Protein AF-A0A1Y4GZ23-F1 (afdb_monomer_lite)

Structure (mmCIF, N/CA/C/O backbone):
data_AF-A0A1Y4GZ23-F1
#
_entry.id   AF-A0A1Y4GZ23-F1
#
loop_
_atom_site.group_PDB
_atom_site.id
_atom_site.type_symbol
_atom_site.label_atom_id
_atom_site.label_alt_id
_atom_site.label_comp_id
_atom_site.label_asym_id
_atom_site.label_entity_id
_atom_site.label_seq_id
_atom_site.pdbx_PDB_ins_code
_atom_site.Cartn_x
_atom_site.Cartn_y
_atom_site.Cartn_z
_atom_site.occupancy
_atom_site.B_iso_or_equiv
_atom_site.auth_seq_id
_atom_site.auth_comp_id
_atom_site.auth_asym_id
_atom_site.auth_atom_id
_atom_site.pdbx_PDB_model_num
ATOM 1 N N . MET A 1 1 ? 12.398 -23.549 61.724 1.00 36.50 1 MET A N 1
ATOM 2 C CA . MET A 1 1 ? 10.974 -23.487 61.335 1.00 36.50 1 MET A CA 1
ATOM 3 C C . MET A 1 1 ? 10.860 -22.329 60.353 1.00 36.50 1 MET A C 1
ATOM 5 O O . MET A 1 1 ? 10.601 -21.214 60.767 1.00 36.50 1 MET A O 1
ATOM 9 N N . ASP A 1 2 ? 11.458 -22.421 59.169 1.00 25.92 2 ASP A N 1
ATOM 10 C CA . ASP A 1 2 ? 11.072 -23.221 57.991 1.00 25.92 2 ASP A CA 1
ATOM 11 C C . ASP A 1 2 ? 9.694 -22.908 57.395 1.00 25.92 2 ASP A C 1
ATOM 13 O O . ASP A 1 2 ? 8.694 -22.854 58.106 1.00 25.92 2 ASP A O 1
ATOM 17 N N . SER A 1 3 ? 9.723 -22.830 56.057 1.00 27.98 3 SER A N 1
ATOM 18 C CA . SER A 1 3 ? 8.687 -22.669 55.017 1.00 27.98 3 SER A CA 1
ATOM 19 C C . SER A 1 3 ? 8.419 -21.217 54.553 1.00 27.98 3 SER A C 1
ATOM 21 O O . SER A 1 3 ? 7.866 -20.425 55.300 1.00 27.98 3 SER A O 1
ATOM 23 N N . SER A 1 4 ? 8.929 -20.676 53.428 1.00 27.48 4 SER A N 1
ATOM 24 C CA . SER A 1 4 ? 9.082 -21.063 51.998 1.00 27.48 4 SER A CA 1
ATOM 25 C C . SER A 1 4 ? 7.870 -20.738 51.104 1.00 27.48 4 SER A C 1
ATOM 27 O O . SER A 1 4 ? 6.870 -21.431 51.230 1.00 27.48 4 SER A O 1
ATOM 29 N N . PHE A 1 5 ? 8.004 -19.762 50.180 1.00 24.23 5 PHE A N 1
ATOM 30 C CA . PHE A 1 5 ? 7.607 -19.744 48.738 1.00 24.23 5 PHE A CA 1
ATOM 31 C C . PHE A 1 5 ? 7.555 -18.278 48.226 1.00 24.23 5 PHE A C 1
ATOM 33 O O . PHE A 1 5 ? 7.049 -17.436 48.951 1.00 24.23 5 PHE A O 1
ATOM 40 N N . VAL A 1 6 ? 7.949 -17.819 47.029 1.00 25.95 6 VAL A N 1
ATOM 41 C CA . VAL A 1 6 ? 8.748 -18.258 45.864 1.00 25.95 6 VAL A CA 1
ATOM 42 C C . VAL A 1 6 ? 9.064 -16.967 45.071 1.00 25.95 6 VAL A C 1
ATOM 44 O O . VAL A 1 6 ? 8.246 -16.048 45.026 1.00 25.95 6 VAL A O 1
ATOM 47 N N . MET A 1 7 ? 10.242 -16.888 44.441 1.00 31.56 7 MET A N 1
ATOM 48 C CA . MET A 1 7 ? 10.609 -15.833 43.484 1.00 31.56 7 MET A CA 1
ATOM 49 C C . MET A 1 7 ? 9.842 -15.971 42.162 1.00 31.56 7 MET A C 1
ATOM 51 O O . MET A 1 7 ? 9.803 -17.053 41.584 1.00 31.56 7 MET A O 1
ATOM 55 N N . GLY A 1 8 ? 9.389 -14.846 41.606 1.00 24.88 8 GLY A N 1
ATOM 56 C CA . GLY A 1 8 ? 9.019 -14.723 40.196 1.00 24.88 8 GLY A CA 1
ATOM 57 C C . GLY A 1 8 ? 9.656 -13.475 39.592 1.00 24.88 8 GLY A C 1
ATOM 58 O O . GLY A 1 8 ? 9.213 -12.363 39.860 1.00 24.88 8 GLY A O 1
ATOM 59 N N . ARG A 1 9 ? 10.720 -13.660 38.802 1.00 36.53 9 ARG A N 1
ATOM 60 C CA . ARG A 1 9 ? 11.332 -12.612 37.970 1.00 36.53 9 ARG A CA 1
ATOM 61 C C . ARG A 1 9 ? 10.342 -12.204 36.875 1.00 36.53 9 ARG A C 1
ATOM 63 O O . ARG A 1 9 ? 9.826 -13.073 36.181 1.00 36.53 9 ARG A O 1
ATOM 70 N N . GLY A 1 10 ? 10.151 -10.903 36.674 1.00 24.09 10 GLY A N 1
ATOM 71 C CA . GLY A 1 10 ? 9.451 -10.345 35.517 1.00 24.09 10 GLY A CA 1
ATOM 72 C C . GLY A 1 10 ? 10.272 -9.208 34.920 1.00 24.09 10 GLY A C 1
ATOM 73 O O . GLY A 1 10 ? 10.359 -8.136 35.508 1.00 24.09 10 GLY A O 1
ATOM 74 N N . ILE A 1 11 ? 10.917 -9.483 33.789 1.00 28.98 11 ILE A N 1
ATOM 75 C CA . ILE A 1 11 ? 11.646 -8.524 32.949 1.00 28.98 11 ILE A CA 1
ATOM 76 C C . ILE A 1 11 ? 10.618 -7.692 32.149 1.00 28.98 11 ILE A C 1
ATOM 78 O O . ILE A 1 11 ? 9.586 -8.222 31.745 1.00 28.98 11 ILE A O 1
ATOM 82 N N . GLU A 1 12 ? 10.903 -6.395 31.975 1.00 40.72 12 GLU A N 1
ATOM 83 C CA . GLU A 1 12 ? 10.102 -5.333 31.319 1.00 40.72 12 GLU A CA 1
ATOM 84 C C . GLU A 1 12 ? 9.558 -5.663 29.905 1.00 40.72 12 GLU A C 1
ATOM 86 O O . GLU A 1 12 ? 10.057 -6.566 29.232 1.00 40.72 12 GLU A O 1
ATOM 91 N N . PRO A 1 13 ? 8.694 -4.787 29.344 1.00 32.53 13 PRO A N 1
ATOM 92 C CA . PRO A 1 13 ? 9.138 -4.140 28.108 1.00 32.53 13 PRO A CA 1
ATOM 93 C C . PRO A 1 13 ? 9.047 -2.606 28.131 1.00 32.53 13 PRO A C 1
ATOM 95 O O . PRO A 1 13 ? 8.112 -1.992 28.648 1.00 32.53 13 PRO A O 1
ATOM 98 N N . ARG A 1 14 ? 10.088 -2.008 27.544 1.00 38.69 14 ARG A N 1
ATOM 99 C CA . ARG A 1 14 ? 10.381 -0.575 27.435 1.00 38.69 14 ARG A CA 1
ATOM 100 C C . ARG A 1 14 ? 9.293 0.201 26.684 1.00 38.69 14 ARG A C 1
ATOM 102 O O . ARG A 1 14 ? 8.776 -0.259 25.672 1.00 38.69 14 ARG A O 1
ATOM 109 N N . ARG A 1 15 ? 9.000 1.398 27.201 1.00 34.16 15 ARG A N 1
ATOM 110 C CA . ARG A 1 15 ? 7.956 2.341 26.772 1.00 34.16 15 ARG A CA 1
ATOM 111 C C . ARG A 1 15 ? 8.502 3.313 25.719 1.00 34.16 15 ARG A C 1
ATOM 113 O O . ARG A 1 15 ? 9.567 3.884 25.935 1.00 34.16 15 ARG A O 1
ATOM 120 N N . SER A 1 16 ? 7.762 3.548 24.640 1.00 31.06 16 SER A N 1
ATOM 121 C CA . SER A 1 16 ? 8.034 4.637 23.691 1.00 31.06 16 SER A CA 1
ATOM 122 C C . SER A 1 16 ? 7.606 5.978 24.305 1.00 31.06 16 SER A C 1
ATOM 124 O O . SER A 1 16 ? 6.502 6.089 24.841 1.00 31.06 16 SER A O 1
ATOM 126 N N . ILE A 1 17 ? 8.489 6.979 24.277 1.00 27.16 17 ILE A N 1
ATOM 127 C CA . ILE A 1 17 ? 8.269 8.326 24.827 1.00 27.16 17 ILE A CA 1
ATOM 128 C C . ILE A 1 17 ? 7.946 9.264 23.660 1.00 27.16 17 ILE A C 1
ATOM 130 O O . ILE A 1 17 ? 8.753 9.381 22.745 1.00 27.16 17 ILE A O 1
ATOM 134 N N . VAL A 1 18 ? 6.805 9.956 23.706 1.00 33.66 18 VAL A N 1
ATOM 135 C CA . VAL A 1 18 ? 6.511 11.093 22.817 1.00 33.66 18 VAL A CA 1
ATOM 136 C C . VAL A 1 18 ? 6.768 12.376 23.604 1.00 33.66 18 VAL A C 1
ATOM 138 O O . VAL A 1 18 ? 6.209 12.568 24.685 1.00 33.66 18 VAL A O 1
ATOM 141 N N . MET A 1 19 ? 7.653 13.230 23.091 1.00 27.08 19 MET A N 1
ATOM 142 C CA . MET A 1 19 ? 8.054 14.488 23.721 1.00 27.08 19 MET A CA 1
ATOM 143 C C . MET A 1 19 ? 7.182 15.623 23.170 1.00 27.08 19 MET A C 1
ATOM 145 O O . MET A 1 19 ? 7.241 15.922 21.984 1.00 27.08 19 MET A O 1
ATOM 149 N N . ILE A 1 20 ? 6.359 16.249 24.016 1.00 35.97 20 ILE A N 1
ATOM 150 C CA . ILE A 1 20 ? 5.562 17.424 23.632 1.00 35.97 20 ILE A CA 1
ATOM 151 C C . ILE A 1 20 ? 6.351 18.676 24.026 1.00 35.97 20 ILE A C 1
ATOM 153 O O . ILE A 1 20 ? 6.568 18.923 25.213 1.00 35.97 20 ILE A O 1
ATOM 157 N N . ILE A 1 21 ? 6.786 19.464 23.040 1.00 27.39 21 ILE A N 1
ATOM 158 C CA . ILE A 1 21 ? 7.408 20.777 23.261 1.00 27.39 21 ILE A CA 1
ATOM 159 C C . ILE A 1 21 ? 6.292 21.826 23.253 1.00 27.39 21 ILE A C 1
ATOM 161 O O . ILE A 1 21 ? 5.653 22.042 22.230 1.00 27.39 21 ILE A O 1
ATOM 165 N N . ALA A 1 22 ? 6.054 22.485 24.387 1.00 35.00 22 ALA A N 1
ATOM 166 C CA . ALA A 1 22 ? 5.160 23.638 24.463 1.00 35.00 22 ALA A CA 1
ATOM 167 C C . ALA A 1 22 ? 5.987 24.932 24.429 1.00 35.00 22 ALA A C 1
ATOM 169 O O . ALA A 1 22 ? 6.834 25.144 25.299 1.00 35.00 22 ALA A O 1
ATOM 170 N N . GLN A 1 23 ? 5.741 25.808 23.451 1.00 28.59 23 GLN A N 1
ATOM 171 C CA . GLN A 1 23 ? 6.256 27.181 23.459 1.00 28.59 23 GLN A CA 1
ATOM 172 C C . GLN A 1 23 ? 5.220 28.120 24.085 1.00 28.59 23 GLN A C 1
ATOM 174 O O . GLN A 1 23 ? 4.043 28.100 23.729 1.00 28.59 23 GLN A O 1
ATOM 179 N N . ALA A 1 24 ? 5.659 28.943 25.037 1.00 33.19 24 ALA A N 1
ATOM 180 C CA . ALA A 1 24 ? 4.819 29.956 25.664 1.00 33.19 24 ALA A CA 1
ATOM 181 C C . ALA A 1 24 ? 4.595 31.134 24.701 1.00 33.19 24 ALA A C 1
ATOM 183 O O . ALA A 1 24 ? 5.556 31.672 24.151 1.00 33.19 24 ALA A O 1
ATOM 184 N N . SER A 1 25 ? 3.341 31.565 24.529 1.00 36.50 25 SER A N 1
ATOM 185 C CA . SER A 1 25 ? 3.025 32.842 23.883 1.00 36.50 25 SER A CA 1
ATOM 186 C C . SER A 1 25 ? 2.940 33.961 24.931 1.00 36.50 25 SER A C 1
ATOM 188 O O . SER A 1 25 ? 2.546 33.740 26.079 1.00 36.50 25 SER A O 1
ATOM 190 N N . VAL A 1 26 ? 3.320 35.179 24.536 1.00 38.16 26 VAL A N 1
ATOM 191 C CA . VAL A 1 26 ? 3.442 36.364 25.412 1.00 38.16 26 VAL A CA 1
ATOM 192 C C . VAL A 1 26 ? 2.088 36.826 25.992 1.00 38.16 26 VAL A C 1
ATOM 194 O O . VAL A 1 26 ? 2.059 37.626 26.921 1.00 38.16 26 VAL A O 1
ATOM 197 N N . SER A 1 27 ? 0.958 36.294 25.512 1.00 38.47 27 SER A N 1
ATOM 198 C CA . SER A 1 27 ? -0.391 36.630 25.992 1.00 38.47 27 SER A CA 1
ATOM 199 C C . SER A 1 27 ? -0.937 35.703 27.087 1.00 38.47 27 SER A C 1
ATOM 201 O O . SER A 1 27 ? -2.068 35.890 27.526 1.00 38.47 27 SER A O 1
ATOM 203 N N . GLY A 1 28 ? -0.174 34.704 27.548 1.00 37.00 28 GLY A N 1
ATOM 204 C CA . GLY A 1 28 ? -0.647 33.756 28.568 1.00 37.00 28 GLY A CA 1
ATOM 205 C C . GLY A 1 28 ? -1.670 32.730 28.058 1.00 37.00 28 GLY A C 1
ATOM 206 O O . GLY A 1 28 ? -2.173 31.928 28.845 1.00 37.00 28 GLY A O 1
ATOM 207 N N . GLU A 1 29 ? -1.946 32.706 26.751 1.00 31.47 29 GLU A N 1
ATOM 208 C CA . GLU A 1 29 ? -2.713 31.647 26.097 1.00 31.47 29 GLU A CA 1
ATOM 209 C C . GLU A 1 29 ? -1.775 30.593 25.499 1.00 31.47 29 GLU A C 1
ATOM 211 O O . GLU A 1 29 ? -0.860 30.892 24.725 1.00 31.47 29 GLU A O 1
ATOM 216 N N . TRP A 1 30 ? -2.022 29.335 25.855 1.00 37.84 30 TRP A N 1
ATOM 217 C CA . TRP A 1 30 ? -1.334 28.180 25.291 1.00 37.84 30 TRP A CA 1
ATOM 218 C C . TRP A 1 30 ? -2.129 27.658 24.093 1.00 37.84 30 TRP A C 1
ATOM 220 O O . TRP A 1 30 ? -3.285 27.260 24.252 1.00 37.84 30 TRP A O 1
ATOM 230 N N . LYS A 1 31 ? -1.517 27.632 22.906 1.00 31.23 31 LYS A N 1
ATOM 231 C CA . LYS A 1 31 ? -2.037 26.887 21.753 1.00 31.23 31 LYS A CA 1
ATOM 232 C C . LYS A 1 31 ? -1.365 25.518 21.714 1.00 31.23 31 LYS A C 1
ATOM 234 O O . LYS A 1 31 ? -0.144 25.433 21.777 1.00 31.23 31 LYS A O 1
ATOM 239 N N . PHE A 1 32 ? -2.172 24.468 21.631 1.00 39.44 32 PHE A N 1
ATOM 240 C CA . PHE A 1 32 ? -1.722 23.091 21.458 1.00 39.44 32 PHE A CA 1
ATOM 241 C C . PHE A 1 32 ? -2.417 22.527 20.218 1.00 39.44 32 PHE A C 1
ATOM 243 O O . PHE A 1 32 ? -3.647 22.472 20.199 1.00 39.44 32 PHE A O 1
ATOM 250 N N . ASP A 1 33 ? -1.646 22.101 19.219 1.00 30.73 33 ASP A N 1
ATOM 251 C CA . ASP A 1 33 ? -2.158 21.377 18.055 1.00 30.73 33 ASP A CA 1
ATOM 252 C C . ASP A 1 33 ? -2.094 19.869 18.352 1.00 30.73 33 ASP A C 1
ATOM 254 O O . ASP A 1 33 ? -1.014 19.289 18.461 1.00 30.73 33 ASP A O 1
ATOM 258 N N . GLY A 1 34 ? -3.250 19.233 18.576 1.00 36.34 34 GLY A N 1
ATOM 259 C CA . GLY A 1 34 ? -3.342 17.793 18.847 1.00 36.34 34 GLY A CA 1
ATOM 260 C C . GLY A 1 34 ? -4.723 17.323 19.322 1.00 36.34 34 GLY A C 1
ATOM 261 O O . GLY A 1 34 ? -5.490 18.077 19.919 1.00 36.34 34 GLY A O 1
ATOM 262 N N . ILE A 1 35 ? -5.049 16.055 19.048 1.00 32.44 35 ILE A N 1
ATOM 263 C CA . ILE A 1 35 ? -6.313 15.400 19.426 1.00 32.44 35 ILE A CA 1
ATOM 264 C C . ILE A 1 35 ? -6.363 15.224 20.952 1.00 32.44 35 ILE A C 1
ATOM 266 O O . ILE A 1 35 ? -5.568 14.482 21.529 1.00 32.44 35 ILE A O 1
ATOM 270 N N . PHE A 1 36 ? -7.316 15.881 21.617 1.00 33.59 36 PHE A N 1
ATOM 271 C CA . PHE A 1 36 ? -7.487 15.789 23.069 1.00 33.59 36 PHE A CA 1
ATOM 272 C C . PHE A 1 36 ? -8.461 14.670 23.471 1.00 33.59 36 PHE A C 1
ATOM 274 O O . PHE A 1 36 ? -9.603 14.616 23.024 1.00 33.59 36 PHE A O 1
ATOM 281 N N . CYS A 1 37 ? -8.015 13.802 24.382 1.00 34.22 37 CYS A N 1
ATOM 282 C CA . CYS A 1 37 ? -8.857 12.868 25.1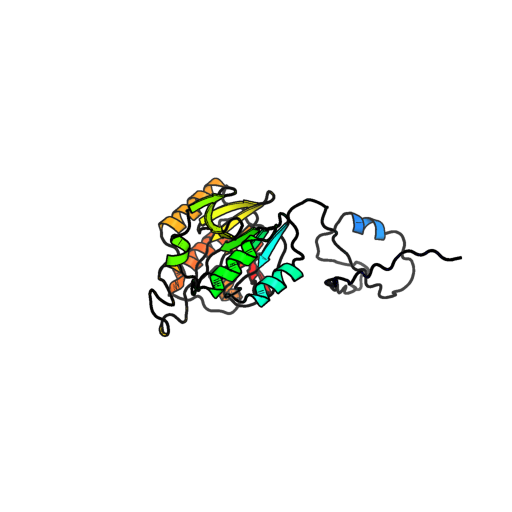33 1.00 34.22 37 CYS A CA 1
ATOM 283 C C . CYS A 1 37 ? -9.515 13.596 26.327 1.00 34.22 37 CYS A C 1
ATOM 285 O O . CYS A 1 37 ? -8.861 14.420 26.969 1.00 34.22 37 CYS A O 1
ATOM 287 N N . GLU A 1 38 ? -10.772 13.265 26.670 1.00 33.88 38 GLU A N 1
ATOM 288 C CA . GLU A 1 38 ? -11.561 13.873 27.771 1.00 33.88 38 GLU A CA 1
ATOM 289 C C . GLU A 1 38 ? -10.821 13.944 29.123 1.00 33.88 38 GLU A C 1
ATOM 291 O O . GLU A 1 38 ? -11.074 14.837 29.932 1.00 33.88 38 GLU A O 1
ATOM 296 N N . THR A 1 39 ? -9.836 13.073 29.353 1.00 35.38 39 THR A N 1
ATOM 297 C CA . THR A 1 39 ? -9.000 13.065 30.564 1.00 35.38 39 THR A CA 1
ATOM 298 C C . THR A 1 39 ? -8.161 14.344 30.739 1.00 35.38 39 THR A C 1
ATOM 300 O O . THR A 1 39 ? -7.865 14.736 31.868 1.00 35.38 39 THR A O 1
ATOM 303 N N . CYS A 1 40 ? -7.813 15.050 29.655 1.00 36.81 40 CYS A N 1
ATOM 304 C CA . CYS A 1 40 ? -7.034 16.294 29.721 1.00 36.81 40 CYS A CA 1
ATOM 305 C C . CYS A 1 40 ? -7.824 17.482 30.297 1.00 36.81 40 CYS A C 1
ATOM 307 O O . CYS A 1 40 ? -7.219 18.433 30.794 1.00 36.81 40 CYS A O 1
ATOM 309 N N . PHE A 1 41 ? -9.162 17.437 30.295 1.00 32.53 41 PHE A N 1
ATOM 310 C CA . PHE A 1 41 ? -9.987 18.546 30.791 1.00 32.53 41 PHE A CA 1
ATOM 311 C C . PHE A 1 41 ? -9.883 18.727 32.319 1.00 32.53 41 PHE A C 1
ATOM 313 O O . PHE A 1 41 ? -10.055 19.833 32.835 1.00 32.53 41 PHE A O 1
ATOM 320 N N . LEU A 1 42 ? -9.534 17.664 33.054 1.00 31.56 42 LEU A N 1
ATOM 321 C CA . LEU A 1 42 ? -9.477 17.663 34.521 1.00 31.56 42 LEU A CA 1
ATOM 322 C C . LEU A 1 42 ? -8.217 18.326 35.107 1.00 31.56 42 LEU A C 1
ATOM 324 O O . LEU A 1 42 ? -8.228 18.715 36.274 1.00 31.56 42 LEU A O 1
ATOM 328 N N . LEU A 1 43 ? -7.165 18.548 34.312 1.00 34.69 43 LEU A N 1
ATOM 329 C CA . LEU A 1 43 ? -5.934 19.218 34.765 1.00 34.69 43 LEU A CA 1
ATOM 330 C C . LEU A 1 43 ? -6.019 20.756 34.755 1.00 34.69 43 LEU A C 1
ATOM 332 O O . LEU A 1 43 ? -5.087 21.424 35.199 1.00 34.69 43 LEU A O 1
ATOM 336 N N . ARG A 1 44 ? -7.145 21.346 34.322 1.00 33.69 44 ARG A N 1
ATOM 337 C CA . ARG A 1 44 ? -7.343 22.811 34.305 1.00 33.69 44 ARG A CA 1
ATOM 338 C C . ARG A 1 44 ? -7.425 23.466 35.690 1.00 33.69 44 ARG A C 1
ATOM 340 O O . ARG A 1 44 ? -7.333 24.686 35.765 1.00 33.69 44 ARG A O 1
ATOM 347 N N . LYS A 1 45 ? -7.648 22.716 36.777 1.00 34.41 45 LYS A N 1
ATOM 348 C CA . LYS A 1 45 ? -8.131 23.307 38.042 1.00 34.41 45 LYS A CA 1
ATOM 349 C C . LYS A 1 45 ? -7.140 23.449 39.206 1.00 34.41 45 LYS A C 1
ATOM 351 O O . LYS A 1 45 ? -7.579 23.959 40.231 1.00 34.41 45 LYS A O 1
ATOM 356 N N . SER A 1 46 ? -5.856 23.070 39.122 1.00 38.81 46 SER A N 1
ATOM 357 C CA . SER A 1 46 ? -5.035 23.060 40.359 1.00 38.81 46 SER A CA 1
ATOM 358 C C . SER A 1 46 ? -3.567 23.502 40.309 1.00 38.81 46 SER A C 1
ATOM 360 O O . SER A 1 46 ? -2.808 23.102 41.192 1.00 38.81 46 SER A O 1
ATOM 362 N N . LEU A 1 47 ? -3.119 24.338 39.369 1.00 40.56 47 LEU A N 1
ATOM 363 C CA . LEU A 1 47 ? -1.721 24.800 39.383 1.00 40.56 47 LEU A CA 1
ATOM 364 C C . LEU A 1 47 ? -1.625 26.322 39.529 1.00 40.56 47 LEU A C 1
ATOM 366 O O . LEU A 1 47 ? -1.823 27.073 38.584 1.00 40.56 47 LEU A O 1
ATOM 370 N N . GLN A 1 48 ? -1.316 26.756 40.755 1.00 39.84 48 GLN A N 1
ATOM 371 C CA . GLN A 1 48 ? -1.102 28.152 41.161 1.00 39.84 48 GLN A CA 1
ATOM 372 C C . GLN A 1 48 ? 0.359 28.415 41.596 1.00 39.84 48 GLN A C 1
ATOM 374 O O . GLN A 1 48 ? 0.600 29.230 42.485 1.00 39.84 48 GLN A O 1
ATOM 379 N N . LYS A 1 49 ? 1.355 27.709 41.031 1.00 35.66 49 LYS A N 1
ATOM 380 C CA . LYS A 1 49 ? 2.790 27.880 41.366 1.00 35.66 49 LYS A CA 1
ATOM 381 C C . LYS A 1 49 ? 3.718 27.685 40.138 1.00 35.66 49 LYS A C 1
ATOM 383 O O . LYS A 1 49 ? 3.323 26.960 39.227 1.00 35.66 49 LYS A O 1
ATOM 388 N N . PRO A 1 50 ? 4.897 28.355 40.097 1.00 33.44 50 PRO A N 1
ATOM 389 C CA . PRO A 1 50 ? 5.738 28.565 38.899 1.00 33.44 50 PRO A CA 1
ATOM 390 C C . PRO A 1 50 ? 6.480 27.289 38.436 1.00 33.44 50 PRO A C 1
ATOM 392 O O . PRO A 1 50 ? 6.428 26.277 39.139 1.00 33.44 50 PRO A O 1
ATOM 395 N N . PRO A 1 51 ? 7.114 27.279 37.241 1.00 41.62 51 PRO A N 1
ATOM 396 C CA . PRO A 1 51 ? 7.187 26.085 36.415 1.00 41.62 51 PRO A CA 1
ATOM 397 C C . PRO A 1 51 ? 8.296 25.149 36.888 1.00 41.62 51 PRO A C 1
ATOM 399 O O . PRO A 1 51 ? 9.481 25.386 36.676 1.00 41.62 51 PRO A O 1
ATOM 402 N N . VAL A 1 52 ? 7.895 24.029 37.476 1.00 33.81 52 VAL A N 1
ATOM 403 C CA . VAL A 1 52 ? 8.672 22.798 37.360 1.00 33.81 52 VAL A CA 1
ATOM 404 C C . VAL A 1 52 ? 8.278 22.201 36.015 1.00 33.81 52 VAL A C 1
ATOM 406 O O . VAL A 1 52 ? 7.088 22.028 35.747 1.00 33.81 52 VAL A O 1
ATOM 409 N N . LEU A 1 53 ? 9.262 21.930 35.158 1.00 32.25 53 LEU A N 1
ATOM 410 C CA . LEU A 1 53 ? 9.078 21.221 33.895 1.00 32.25 53 LEU A CA 1
ATOM 411 C C . LEU A 1 53 ? 8.601 19.790 34.210 1.00 32.25 53 LEU A C 1
ATOM 413 O O . LEU A 1 53 ? 9.399 18.860 34.292 1.00 32.25 53 LEU A O 1
ATOM 417 N N . LEU A 1 54 ? 7.306 19.610 34.479 1.00 33.66 54 LEU A N 1
ATOM 418 C CA . LEU A 1 54 ? 6.722 18.282 34.598 1.00 33.66 54 LEU A CA 1
ATOM 419 C C . LEU A 1 54 ? 6.543 17.728 33.186 1.00 33.66 54 LEU A C 1
ATOM 421 O O . LEU A 1 54 ? 5.647 18.130 32.446 1.00 33.66 54 LEU A O 1
ATOM 425 N N . LEU A 1 55 ? 7.410 16.782 32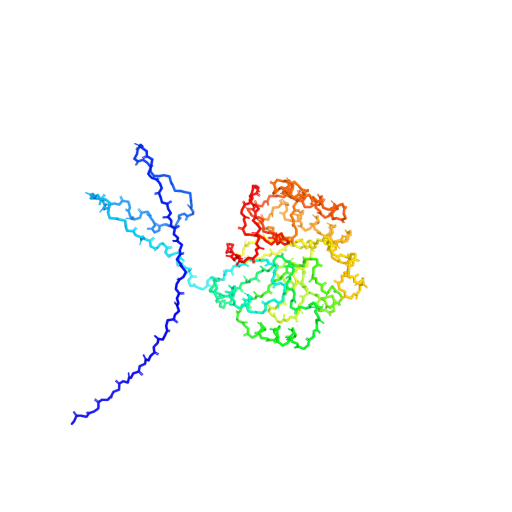.833 1.00 29.23 55 LEU A N 1
ATOM 426 C CA . LEU A 1 55 ? 7.193 15.857 31.729 1.00 29.23 55 LEU A CA 1
ATOM 427 C C . LEU A 1 55 ? 5.972 14.996 32.067 1.00 29.23 55 LEU A C 1
ATOM 429 O O . LEU A 1 55 ? 6.077 13.968 32.735 1.00 29.23 55 LEU A O 1
ATOM 433 N N . TYR A 1 56 ? 4.793 15.429 31.633 1.00 34.88 56 TYR A N 1
ATOM 434 C CA . TYR A 1 56 ? 3.607 14.588 31.665 1.00 34.88 56 TYR A CA 1
ATOM 435 C C . TYR A 1 56 ? 3.642 13.666 30.449 1.00 34.88 56 TYR A C 1
ATOM 437 O O . TYR A 1 56 ? 3.443 14.101 29.317 1.00 34.88 56 TYR A O 1
ATOM 445 N N . SER A 1 57 ? 3.882 12.374 30.675 1.00 31.09 57 SER A N 1
ATOM 446 C CA . SER A 1 57 ? 3.619 11.359 29.660 1.00 31.09 57 SER A CA 1
ATOM 447 C C . SER A 1 57 ? 2.104 11.226 29.499 1.00 31.09 57 SER A C 1
ATOM 449 O O . SER A 1 57 ? 1.446 10.606 30.339 1.00 31.09 57 SER A O 1
ATOM 451 N N . VAL A 1 58 ? 1.531 11.802 28.444 1.00 37.53 58 VAL A N 1
ATOM 452 C CA . VAL A 1 58 ? 0.147 11.495 28.071 1.00 37.53 58 VAL A CA 1
ATOM 453 C C . VAL A 1 58 ? 0.158 10.123 27.406 1.00 37.53 58 VAL A C 1
ATOM 455 O O . VAL A 1 58 ? 0.416 9.978 26.217 1.00 37.53 58 VAL A O 1
ATOM 458 N N . GLN A 1 59 ? -0.067 9.085 28.208 1.00 38.12 59 GLN A N 1
ATOM 459 C CA . GLN A 1 59 ? -0.338 7.749 27.698 1.00 38.12 59 GLN A CA 1
ATOM 460 C C . GLN A 1 59 ? -1.774 7.742 27.173 1.00 38.12 59 GLN A C 1
ATOM 462 O O . GLN A 1 59 ? -2.722 7.715 27.958 1.00 38.12 59 GLN A O 1
ATOM 467 N N . CYS A 1 60 ? -1.954 7.776 25.852 1.00 40.56 60 CYS A N 1
ATOM 468 C CA . CYS A 1 60 ? -3.245 7.438 25.265 1.00 40.56 60 CYS A CA 1
ATOM 469 C C . CYS A 1 60 ? -3.449 5.929 25.464 1.00 40.56 60 CYS A C 1
ATOM 471 O O . CYS A 1 60 ? -2.888 5.108 24.738 1.00 40.56 60 CYS A O 1
ATOM 473 N N . SER A 1 61 ? -4.149 5.541 26.530 1.00 50.00 61 SER A N 1
ATOM 474 C CA . SER A 1 61 ? -4.403 4.133 26.812 1.00 50.00 61 SER A CA 1
ATOM 475 C C . SER A 1 61 ? -5.453 3.607 25.833 1.00 50.00 61 SER A C 1
ATOM 477 O O . SER A 1 61 ? -6.606 4.040 25.807 1.00 50.00 61 SER A O 1
ATOM 479 N N . ARG A 1 62 ? -5.039 2.663 24.986 1.00 60.72 62 ARG A N 1
ATOM 480 C CA . ARG A 1 62 ? -5.934 1.921 24.095 1.00 60.72 62 ARG A CA 1
ATOM 481 C C . ARG A 1 62 ? -7.074 1.305 24.913 1.00 60.72 62 ARG A C 1
ATOM 483 O O . ARG A 1 62 ? -6.824 0.615 25.904 1.00 60.72 62 ARG A O 1
ATOM 490 N N . LYS A 1 63 ? -8.331 1.519 24.500 1.00 58.19 63 LYS A N 1
ATOM 491 C CA . LYS A 1 63 ? -9.475 0.810 25.098 1.00 58.19 63 LYS A CA 1
ATOM 492 C C . LYS A 1 63 ? -9.271 -0.694 24.890 1.00 58.19 63 LYS A C 1
ATOM 494 O O . LYS A 1 63 ? -9.130 -1.146 23.754 1.00 58.19 63 LYS A O 1
ATOM 499 N N . LYS A 1 64 ? -9.244 -1.459 25.987 1.00 59.03 64 LYS A N 1
ATOM 500 C CA . LYS A 1 64 ? -9.121 -2.926 25.965 1.00 59.03 64 LYS A CA 1
ATOM 501 C C . LYS A 1 64 ? -10.143 -3.522 24.987 1.00 59.03 64 LYS A C 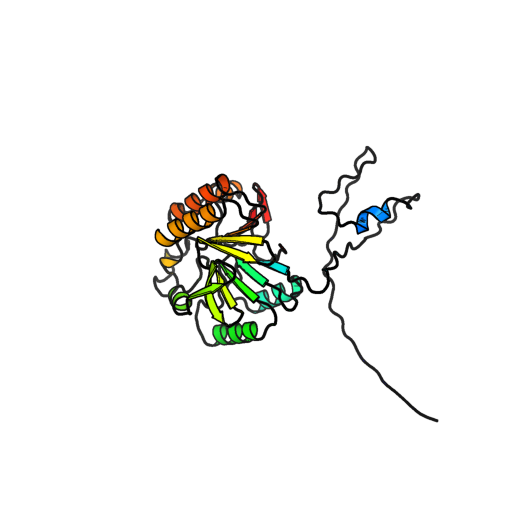1
ATOM 503 O O . LYS A 1 64 ? -11.333 -3.260 25.126 1.00 59.03 64 LYS A O 1
ATOM 508 N N . GLY A 1 65 ? -9.670 -4.327 24.035 1.00 65.94 65 GLY A N 1
ATOM 509 C CA . GLY A 1 65 ? -10.515 -5.133 23.147 1.00 65.94 65 GLY A CA 1
ATOM 510 C C . GLY A 1 65 ? -10.919 -4.505 21.810 1.00 65.94 65 GLY A C 1
ATOM 511 O O . GLY A 1 65 ? -11.602 -5.179 21.049 1.00 65.94 65 GLY A O 1
ATOM 512 N N . LYS A 1 66 ? -10.510 -3.269 21.485 1.00 84.38 66 LYS A N 1
ATOM 513 C CA . LYS A 1 66 ? -10.720 -2.713 20.135 1.00 84.38 66 LYS A CA 1
ATOM 514 C C . LYS A 1 66 ? -9.476 -2.938 19.275 1.00 84.38 66 LYS A C 1
ATOM 516 O O . LYS A 1 66 ? -8.391 -2.526 19.696 1.00 84.38 66 LYS A O 1
ATOM 521 N N . ALA A 1 67 ? -9.626 -3.596 18.127 1.00 92.88 67 ALA A N 1
ATOM 522 C CA . ALA A 1 67 ? -8.568 -3.741 17.131 1.00 92.88 67 ALA A CA 1
ATOM 523 C C . ALA A 1 67 ? -8.167 -2.369 16.565 1.00 92.88 67 ALA A C 1
ATOM 525 O O . ALA A 1 67 ? -8.971 -1.432 16.531 1.00 92.88 67 ALA A O 1
ATOM 526 N N . VAL A 1 68 ? -6.895 -2.232 16.202 1.00 96.31 68 VAL A N 1
ATOM 527 C CA . VAL A 1 68 ? -6.308 -1.004 15.659 1.00 96.31 68 VAL A CA 1
ATOM 528 C C . VAL A 1 68 ? -5.657 -1.323 14.320 1.00 96.31 68 VAL A C 1
ATOM 530 O O . VAL A 1 68 ? -5.091 -2.401 14.128 1.00 96.31 68 VAL A O 1
ATOM 533 N N . ILE A 1 69 ? -5.755 -0.373 13.395 1.00 98.38 69 ILE A N 1
ATOM 534 C CA . ILE A 1 69 ? -5.096 -0.443 12.097 1.00 98.38 69 ILE A CA 1
ATOM 535 C C . ILE A 1 69 ? -3.839 0.409 12.172 1.00 98.38 69 ILE A C 1
ATOM 537 O O . ILE A 1 69 ? -3.889 1.557 12.614 1.00 98.38 69 ILE A O 1
ATOM 541 N N . TYR A 1 70 ? -2.732 -0.163 11.734 1.00 98.69 70 TYR A N 1
ATOM 542 C CA . TYR A 1 70 ? -1.436 0.474 11.628 1.00 98.69 70 TYR A CA 1
ATOM 543 C C . TYR A 1 70 ? -1.001 0.481 10.168 1.00 98.69 70 TYR A C 1
ATOM 545 O O . TYR A 1 70 ? -1.299 -0.458 9.432 1.00 98.69 70 TYR A O 1
ATOM 553 N N . VAL A 1 71 ? -0.285 1.520 9.761 1.00 98.75 71 VAL A N 1
ATOM 554 C CA . VAL A 1 71 ? 0.253 1.680 8.409 1.00 98.75 71 VAL A CA 1
ATOM 555 C C . VAL A 1 71 ? 1.746 1.992 8.463 1.00 98.75 71 VAL A C 1
ATOM 557 O O . VAL A 1 71 ? 2.199 2.702 9.362 1.00 98.75 71 VAL A O 1
ATOM 560 N N . THR A 1 72 ? 2.499 1.445 7.517 1.00 98.69 72 THR A N 1
ATOM 561 C CA . THR A 1 72 ? 3.938 1.671 7.281 1.00 98.69 72 THR A CA 1
ATOM 562 C C . THR A 1 72 ? 4.220 1.513 5.777 1.00 98.69 72 THR A C 1
ATOM 564 O O . THR A 1 72 ? 3.271 1.313 5.015 1.00 98.69 72 THR A O 1
ATOM 567 N N . GLY A 1 73 ? 5.472 1.584 5.326 1.00 97.69 73 GLY A N 1
ATOM 568 C CA . GLY A 1 73 ? 5.838 1.454 3.910 1.00 97.69 73 GLY A CA 1
ATOM 569 C C . GLY A 1 73 ? 7.162 0.724 3.687 1.00 97.69 73 GLY A C 1
ATOM 570 O O . GLY A 1 73 ? 7.971 0.587 4.606 1.00 97.69 73 GLY A O 1
ATOM 571 N N . ASP A 1 74 ? 7.359 0.243 2.461 1.00 97.62 74 ASP A N 1
ATOM 572 C CA . ASP A 1 74 ? 8.656 -0.093 1.863 1.00 97.62 74 ASP A CA 1
ATOM 573 C C . ASP A 1 74 ? 9.524 -1.012 2.705 1.00 97.62 74 ASP A C 1
ATOM 575 O O . ASP A 1 74 ? 10.665 -0.681 3.009 1.00 97.62 74 ASP A O 1
ATOM 579 N N . THR A 1 75 ? 8.998 -2.147 3.160 1.00 97.56 75 THR A N 1
ATOM 580 C CA . THR A 1 75 ? 9.748 -3.053 4.041 1.00 97.56 75 THR A CA 1
ATOM 581 C C . THR A 1 75 ? 10.840 -3.842 3.323 1.00 97.56 75 THR A C 1
ATOM 583 O O . THR A 1 75 ? 11.730 -4.359 3.996 1.00 97.56 75 THR A O 1
ATOM 586 N N . HIS A 1 76 ? 10.786 -3.942 1.990 1.00 96.81 76 HIS A N 1
ATOM 587 C CA . HIS A 1 76 ? 11.831 -4.512 1.125 1.00 96.81 76 HIS A CA 1
ATOM 588 C C . HIS A 1 76 ? 12.328 -5.902 1.549 1.00 96.81 76 HIS A C 1
ATOM 590 O O . HIS A 1 76 ? 13.499 -6.239 1.389 1.00 96.81 76 HIS A O 1
ATOM 596 N N . GLY A 1 77 ? 11.458 -6.726 2.143 1.00 96.69 77 GLY A N 1
ATOM 597 C CA . GLY A 1 77 ? 11.838 -8.066 2.597 1.00 96.69 77 GLY A CA 1
ATOM 598 C C . GLY A 1 77 ? 12.752 -8.081 3.832 1.00 96.69 77 GLY A C 1
ATOM 599 O O . GLY A 1 77 ? 13.213 -9.143 4.262 1.00 96.69 77 GLY A O 1
ATOM 600 N N . GLU A 1 78 ? 13.001 -6.930 4.464 1.00 97.38 78 GLU A N 1
ATOM 601 C CA . GLU A 1 78 ? 13.864 -6.812 5.636 1.00 97.38 78 GLU A CA 1
ATOM 602 C C . GLU A 1 78 ? 13.171 -7.394 6.880 1.00 97.38 78 GLU A C 1
ATOM 604 O O . GLU A 1 78 ? 12.407 -6.727 7.581 1.00 97.38 78 GLU A O 1
ATOM 609 N N . GLN A 1 79 ? 13.415 -8.671 7.179 1.00 97.06 79 GLN A N 1
ATOM 610 C CA . GLN A 1 79 ? 12.714 -9.395 8.253 1.00 97.06 79 GLN A CA 1
ATOM 611 C C . GLN A 1 79 ? 12.890 -8.736 9.630 1.00 97.06 79 GLN A C 1
ATOM 613 O O . GLN A 1 79 ? 11.934 -8.586 10.391 1.00 97.06 79 GLN A O 1
ATOM 618 N N . ALA A 1 80 ? 14.108 -8.282 9.944 1.00 96.44 80 ALA A N 1
ATOM 619 C CA . ALA A 1 80 ? 14.394 -7.595 11.202 1.00 96.44 80 ALA A CA 1
ATOM 620 C C . ALA A 1 80 ? 13.604 -6.282 11.342 1.00 96.44 80 ALA A C 1
ATOM 622 O O . ALA A 1 80 ? 13.193 -5.926 12.450 1.00 96.44 80 ALA A O 1
ATOM 623 N N . ARG A 1 81 ? 13.359 -5.587 10.225 1.00 95.50 81 ARG A N 1
ATOM 624 C CA . ARG A 1 81 ? 12.601 -4.338 10.198 1.00 95.50 81 ARG A CA 1
ATOM 625 C C . ARG A 1 81 ? 11.115 -4.574 10.438 1.00 95.50 81 ARG A C 1
ATOM 627 O O . ARG A 1 81 ? 10.543 -3.871 11.264 1.00 95.50 81 ARG A O 1
ATOM 634 N N . MET A 1 82 ? 10.518 -5.605 9.837 1.00 97.62 82 MET A N 1
ATOM 635 C CA . MET A 1 82 ? 9.133 -5.988 10.152 1.00 97.62 82 MET A CA 1
ATOM 636 C C . MET A 1 82 ? 8.953 -6.276 11.644 1.00 97.62 82 MET A C 1
ATOM 638 O O . MET A 1 82 ? 8.062 -5.723 12.282 1.00 97.62 82 MET A O 1
ATOM 642 N N . LEU A 1 83 ? 9.846 -7.068 12.243 1.00 96.81 83 LEU A N 1
ATOM 643 C CA . LEU A 1 83 ? 9.775 -7.378 13.676 1.00 96.81 83 LEU A CA 1
ATOM 644 C C . LEU A 1 83 ? 9.946 -6.130 14.563 1.00 96.81 83 LEU A C 1
ATOM 646 O O . LEU A 1 83 ? 9.362 -6.048 15.648 1.00 96.81 83 LEU A O 1
ATOM 650 N N . LEU A 1 84 ? 10.742 -5.150 14.121 1.00 96.75 84 LEU A N 1
ATOM 651 C CA . LEU A 1 84 ? 10.869 -3.866 14.807 1.00 96.75 84 LEU A CA 1
ATOM 652 C C . LEU A 1 84 ? 9.571 -3.053 14.716 1.00 96.75 84 LEU A C 1
ATOM 654 O O . LEU A 1 84 ? 9.126 -2.545 15.745 1.00 96.75 84 LEU A O 1
ATOM 658 N N . LEU A 1 85 ? 8.946 -2.992 13.538 1.00 96.62 85 LEU A N 1
ATOM 659 C CA . LEU A 1 85 ? 7.670 -2.306 13.309 1.00 96.62 85 LEU A CA 1
ATOM 660 C C . LEU A 1 85 ? 6.545 -2.914 14.158 1.00 96.62 85 LEU A C 1
ATOM 662 O O . LEU A 1 85 ? 5.822 -2.179 14.831 1.00 96.62 85 LEU A O 1
ATOM 666 N N . GLU A 1 86 ? 6.455 -4.249 14.235 1.00 96.25 86 GLU A N 1
ATOM 667 C CA . GLU A 1 86 ? 5.515 -4.957 15.125 1.00 96.25 86 GLU A CA 1
ATOM 668 C C . GLU A 1 86 ? 5.654 -4.487 16.581 1.00 96.25 86 GLU A C 1
ATOM 670 O O . GLU A 1 86 ? 4.668 -4.236 17.285 1.00 96.25 86 GLU A O 1
ATOM 675 N N . LYS A 1 87 ? 6.903 -4.358 17.037 1.00 95.38 87 LYS A N 1
ATOM 676 C CA . LYS A 1 87 ? 7.230 -3.941 18.400 1.00 95.38 87 LYS A CA 1
ATOM 677 C C . LYS A 1 87 ? 6.965 -2.454 18.629 1.00 95.38 87 LYS A C 1
ATOM 679 O O . LYS A 1 87 ? 6.468 -2.104 19.698 1.00 95.38 87 LYS A O 1
ATOM 684 N N . GLN A 1 88 ? 7.300 -1.594 17.668 1.00 93.62 88 GLN A N 1
ATOM 685 C CA . GLN A 1 88 ? 7.064 -0.148 17.733 1.00 93.62 88 GLN A CA 1
ATOM 686 C C . GLN A 1 88 ? 5.567 0.169 17.774 1.00 93.62 88 GLN A C 1
ATOM 688 O O . GLN A 1 88 ? 5.139 0.961 18.613 1.00 93.62 88 GLN A O 1
ATOM 693 N N . ALA A 1 89 ? 4.774 -0.500 16.933 1.00 94.12 89 ALA A N 1
ATOM 694 C CA . ALA A 1 89 ? 3.318 -0.395 16.928 1.00 94.12 89 ALA A CA 1
ATOM 695 C C . ALA A 1 89 ? 2.677 -0.990 18.193 1.00 94.12 89 ALA A C 1
ATOM 697 O O . ALA A 1 89 ? 1.573 -0.599 18.581 1.00 94.12 89 ALA A O 1
ATOM 698 N N . GLY A 1 90 ? 3.369 -1.928 18.849 1.00 95.19 90 GLY A N 1
ATOM 699 C CA . GLY A 1 90 ? 2.851 -2.647 20.008 1.00 95.19 90 GLY A CA 1
ATOM 700 C C . GLY A 1 90 ? 1.648 -3.511 19.638 1.00 95.19 90 GLY A C 1
ATOM 701 O O . GLY A 1 90 ? 0.649 -3.489 20.362 1.00 95.19 90 GLY A O 1
ATOM 702 N N . LEU A 1 91 ? 1.740 -4.226 18.508 1.00 95.12 91 LEU A N 1
ATOM 703 C CA . LEU A 1 91 ? 0.632 -4.995 17.938 1.00 95.12 91 LEU A CA 1
ATOM 704 C C . LEU A 1 91 ? 0.073 -6.019 18.931 1.00 95.12 91 LEU A C 1
ATOM 706 O O . LEU A 1 91 ? 0.801 -6.762 19.597 1.00 95.12 91 LEU A O 1
ATOM 710 N N . GLN A 1 92 ? -1.251 -6.064 19.005 1.00 95.19 92 GLN A N 1
ATOM 711 C CA . GLN A 1 92 ? -2.037 -6.970 19.831 1.00 95.19 92 GLN A CA 1
ATOM 712 C C . GLN A 1 92 ? -2.900 -7.868 18.947 1.00 95.19 92 GLN A C 1
ATOM 714 O O . GLN A 1 92 ? -3.060 -7.645 17.749 1.00 95.19 92 GLN A O 1
ATOM 719 N N . ALA A 1 93 ? -3.472 -8.910 19.548 1.00 95.56 93 ALA A N 1
ATOM 720 C CA . ALA A 1 93 ? -4.384 -9.798 18.842 1.00 95.56 93 ALA A CA 1
ATOM 721 C C . ALA A 1 93 ? -5.551 -9.016 18.207 1.00 95.56 93 ALA A C 1
ATOM 723 O O . ALA A 1 93 ? -6.179 -8.190 18.871 1.00 95.56 93 ALA A O 1
ATOM 724 N N . GLY A 1 94 ? -5.839 -9.309 16.939 1.00 95.44 94 GLY A N 1
ATOM 725 C CA . GLY A 1 94 ? -6.887 -8.663 16.146 1.00 95.44 94 GLY A CA 1
ATOM 726 C C . GLY A 1 94 ? -6.459 -7.397 15.400 1.00 95.44 94 GLY A C 1
ATOM 727 O O . GLY A 1 94 ? -7.223 -6.932 14.562 1.00 95.44 94 GLY A O 1
ATOM 728 N N . ASP A 1 95 ? -5.265 -6.856 15.650 1.00 98.00 95 ASP A N 1
ATOM 729 C CA . ASP A 1 95 ? -4.781 -5.681 14.914 1.00 98.00 95 ASP A CA 1
ATOM 730 C C . ASP A 1 95 ? -4.529 -5.975 13.436 1.00 98.00 95 ASP A C 1
ATOM 732 O O . ASP A 1 95 ? -4.430 -7.130 13.016 1.00 98.00 95 ASP A O 1
ATOM 736 N N . THR A 1 96 ? -4.413 -4.911 12.646 1.00 98.69 96 THR A N 1
ATOM 737 C CA . THR A 1 96 ? -3.985 -4.985 11.247 1.00 98.69 96 THR A CA 1
ATOM 738 C C . THR A 1 96 ? -2.791 -4.065 11.031 1.00 98.69 96 THR A C 1
ATOM 740 O O . THR A 1 96 ? -2.868 -2.895 11.388 1.00 98.69 96 THR A O 1
ATOM 743 N N . LEU A 1 97 ? -1.710 -4.567 10.439 1.00 98.75 97 LEU A N 1
ATOM 744 C CA . LEU A 1 97 ? -0.589 -3.768 9.942 1.00 98.75 97 LEU A CA 1
ATOM 745 C C . LEU A 1 97 ? -0.621 -3.779 8.412 1.00 98.75 97 LEU A C 1
ATOM 747 O O . LEU A 1 97 ? -0.607 -4.854 7.819 1.00 98.75 97 LEU A O 1
ATOM 751 N N . ILE A 1 98 ? -0.671 -2.607 7.783 1.00 98.88 98 ILE A N 1
ATOM 752 C CA . ILE A 1 98 ? -0.720 -2.446 6.327 1.00 98.88 98 ILE A CA 1
ATOM 753 C C . ILE A 1 98 ? 0.582 -1.809 5.831 1.00 98.88 98 ILE A C 1
ATOM 755 O O . ILE A 1 98 ? 0.964 -0.744 6.309 1.00 98.88 98 ILE A O 1
ATOM 759 N N . VAL A 1 99 ? 1.249 -2.445 4.869 1.00 98.88 99 VAL A N 1
ATOM 760 C CA . VAL A 1 99 ? 2.451 -1.914 4.208 1.00 98.88 99 VAL A CA 1
ATOM 761 C C . VAL A 1 99 ? 2.066 -1.252 2.879 1.00 98.88 99 VAL A C 1
ATOM 763 O O . VAL A 1 99 ? 1.401 -1.867 2.046 1.00 98.88 99 VAL A O 1
ATOM 766 N N . CYS A 1 100 ? 2.451 0.008 2.689 1.00 98.62 100 CYS A N 1
ATOM 767 C CA . CYS A 1 100 ? 2.115 0.837 1.529 1.00 98.62 100 CYS A CA 1
ATOM 768 C C . CYS A 1 100 ? 3.088 0.601 0.356 1.00 98.62 100 CYS A C 1
ATOM 770 O O . CYS A 1 100 ? 3.792 1.509 -0.078 1.00 98.62 100 CYS A O 1
ATOM 772 N N . GLY A 1 101 ? 3.125 -0.632 -0.150 1.00 97.75 101 GLY A N 1
ATOM 773 C CA . GLY A 1 101 ? 4.020 -1.044 -1.234 1.00 97.75 101 GLY A CA 1
ATOM 774 C C . GLY A 1 101 ? 5.375 -1.559 -0.771 1.00 97.75 101 GLY A C 1
ATOM 775 O O . GLY A 1 101 ? 5.752 -1.425 0.396 1.00 97.75 101 GLY A O 1
ATOM 776 N N . ASP A 1 102 ? 6.064 -2.215 -1.697 1.00 97.88 102 ASP A N 1
ATOM 777 C CA . ASP A 1 102 ? 7.373 -2.840 -1.543 1.00 97.88 102 ASP A CA 1
ATOM 778 C C . ASP A 1 102 ? 7.458 -3.726 -0.289 1.00 97.88 102 ASP A C 1
ATOM 780 O O . ASP A 1 102 ? 8.352 -3.623 0.557 1.00 97.88 102 ASP A O 1
ATOM 784 N N . PHE A 1 103 ? 6.487 -4.641 -0.166 1.00 98.06 103 PHE A N 1
ATOM 785 C CA . PHE A 1 103 ? 6.412 -5.601 0.944 1.00 98.06 103 PHE A CA 1
ATOM 786 C C . PHE A 1 103 ? 7.664 -6.493 0.990 1.00 98.06 103 PHE A C 1
ATOM 788 O O . PHE A 1 103 ? 8.287 -6.670 2.038 1.00 98.06 103 PHE A O 1
ATOM 795 N N . GLY A 1 104 ? 8.063 -7.024 -0.169 1.00 95.12 104 GLY A N 1
ATOM 796 C CA . GLY A 1 104 ? 9.361 -7.668 -0.397 1.00 95.12 104 GLY A CA 1
ATOM 797 C C . GLY A 1 104 ? 9.565 -9.071 0.193 1.00 95.12 104 GLY A C 1
ATOM 798 O O . GLY A 1 104 ? 10.576 -9.690 -0.098 1.00 95.12 104 GLY A O 1
ATOM 799 N N . TYR A 1 105 ? 8.619 -9.635 0.952 1.00 96.31 105 TYR A N 1
ATOM 800 C CA . TYR A 1 105 ? 8.720 -11.015 1.485 1.00 96.31 105 TYR A CA 1
ATOM 801 C C . TYR A 1 105 ? 8.187 -12.101 0.533 1.00 96.31 105 TYR A C 1
ATOM 803 O O . TYR A 1 105 ? 7.875 -13.207 0.965 1.00 96.31 105 TYR A O 1
ATOM 811 N N . LEU A 1 106 ? 8.003 -11.756 -0.739 1.00 95.06 106 LEU A N 1
ATOM 812 C CA . LEU A 1 106 ? 7.532 -12.634 -1.818 1.00 95.06 106 LEU A CA 1
ATOM 813 C C . LEU A 1 106 ? 8.323 -12.413 -3.114 1.00 95.06 106 LEU A C 1
ATOM 815 O O . LEU A 1 106 ? 7.932 -12.926 -4.161 1.00 95.06 106 LEU A O 1
ATOM 819 N N . PHE A 1 107 ? 9.374 -11.590 -3.075 1.00 95.25 107 PHE A N 1
ATOM 820 C CA . PHE A 1 107 ? 10.069 -11.146 -4.273 1.00 95.25 107 PHE A CA 1
ATOM 821 C C . PHE A 1 107 ? 10.894 -12.284 -4.881 1.00 95.25 107 PHE A C 1
ATOM 823 O O . PHE A 1 107 ? 10.689 -12.653 -6.040 1.00 95.25 107 PHE A O 1
ATOM 830 N N . LEU A 1 108 ? 11.774 -12.897 -4.083 1.00 94.38 108 LEU A N 1
ATOM 831 C CA . LEU A 1 108 ? 12.550 -14.069 -4.497 1.00 94.38 108 LEU A CA 1
ATOM 832 C C . LEU A 1 108 ? 11.684 -15.334 -4.543 1.00 94.38 108 LEU A C 1
ATOM 834 O O . LEU A 1 108 ? 11.993 -16.272 -5.280 1.00 94.38 108 LEU A O 1
ATOM 838 N N . ASN A 1 109 ? 10.612 -15.359 -3.745 1.00 93.94 109 ASN A N 1
ATOM 839 C CA . ASN A 1 109 ? 9.726 -16.495 -3.513 1.00 93.94 109 ASN A CA 1
ATOM 840 C C . ASN A 1 109 ? 10.503 -17.782 -3.178 1.00 93.94 109 ASN A C 1
ATOM 842 O O . ASN A 1 109 ? 10.194 -18.881 -3.646 1.00 93.94 109 ASN A O 1
ATOM 846 N N . ASP A 1 110 ? 11.558 -17.633 -2.381 1.00 95.62 110 ASP A N 1
ATOM 847 C CA . ASP A 1 110 ? 12.461 -18.716 -2.022 1.00 95.62 110 ASP A CA 1
ATOM 848 C C . ASP A 1 110 ? 12.090 -19.350 -0.669 1.00 95.62 110 ASP A C 1
ATOM 850 O O . ASP A 1 110 ? 11.061 -19.051 -0.054 1.00 95.62 110 ASP A O 1
ATOM 854 N N . ARG A 1 111 ? 12.930 -20.272 -0.189 1.00 96.88 111 ARG A N 1
ATOM 855 C CA . ARG A 1 111 ? 12.710 -20.945 1.099 1.00 96.88 111 ARG A CA 1
ATOM 856 C C . ARG A 1 111 ? 12.777 -19.978 2.288 1.00 96.88 111 ARG A C 1
ATOM 858 O O . ARG A 1 111 ? 12.083 -20.215 3.271 1.00 96.88 111 ARG A O 1
ATOM 865 N N . SER A 1 112 ? 13.626 -18.954 2.226 1.00 96.56 112 SER A N 1
ATOM 866 C CA . SER A 1 112 ? 13.831 -18.000 3.319 1.00 96.56 112 SER A CA 1
ATOM 867 C C . SER A 1 112 ? 12.613 -17.093 3.482 1.00 96.56 112 SER A C 1
ATOM 869 O O . SER A 1 112 ? 12.076 -16.966 4.582 1.00 96.56 112 SER A O 1
ATOM 871 N N . GLU A 1 113 ? 12.128 -16.528 2.376 1.00 97.12 113 GLU A N 1
ATOM 872 C CA . GLU A 1 113 ? 10.915 -15.708 2.346 1.00 97.12 113 GLU A CA 1
ATOM 873 C C . GLU A 1 113 ? 9.678 -16.510 2.764 1.00 97.12 113 GLU A C 1
ATOM 875 O O . GLU A 1 113 ? 8.918 -16.068 3.625 1.00 97.12 113 GLU A O 1
ATOM 880 N N . ASN A 1 114 ? 9.516 -17.733 2.245 1.00 97.88 114 ASN A N 1
ATOM 881 C CA . ASN A 1 114 ? 8.398 -18.592 2.639 1.00 97.88 114 ASN A CA 1
ATOM 882 C C . ASN A 1 114 ? 8.439 -18.964 4.127 1.00 97.88 114 ASN A C 1
ATOM 884 O O . ASN A 1 114 ? 7.404 -18.908 4.785 1.00 97.88 114 ASN A O 1
ATOM 888 N N . ALA A 1 115 ? 9.616 -19.274 4.683 1.00 98.31 115 ALA A N 1
ATOM 889 C CA . ALA A 1 115 ? 9.749 -19.536 6.116 1.00 98.31 115 ALA A CA 1
ATOM 890 C C . ALA A 1 115 ? 9.358 -18.313 6.962 1.00 98.31 115 ALA A C 1
ATOM 892 O O . ALA A 1 115 ? 8.711 -18.460 7.998 1.00 98.31 115 ALA A O 1
ATOM 893 N N . PHE A 1 116 ? 9.698 -17.105 6.505 1.00 98.50 116 PHE A N 1
ATOM 894 C CA . PHE A 1 116 ? 9.298 -15.880 7.188 1.00 98.50 116 PHE A CA 1
ATOM 895 C C . PHE A 1 116 ? 7.789 -15.625 7.096 1.00 98.50 116 PHE A C 1
ATOM 897 O O . PHE A 1 116 ? 7.168 -15.310 8.108 1.00 98.50 116 PHE A O 1
ATOM 904 N N . LEU A 1 117 ? 7.166 -15.826 5.930 1.00 98.44 117 LEU A N 1
ATOM 905 C CA . LEU A 1 117 ? 5.705 -15.758 5.787 1.00 98.44 117 LEU A CA 1
ATOM 906 C C . LEU A 1 117 ? 4.991 -16.759 6.707 1.00 98.44 117 LEU A C 1
ATOM 908 O O . LEU A 1 117 ? 3.970 -16.418 7.305 1.00 98.44 117 LEU A O 1
ATOM 912 N N . ASP A 1 118 ? 5.541 -17.963 6.871 1.00 98.50 118 ASP A N 1
ATOM 913 C CA . ASP A 1 118 ? 5.014 -18.972 7.798 1.00 98.50 118 ASP A CA 1
ATOM 914 C C . ASP A 1 118 ? 5.171 -18.536 9.271 1.00 98.50 118 ASP A C 1
ATOM 916 O O . ASP A 1 118 ? 4.352 -18.885 10.126 1.00 98.50 118 ASP A O 1
ATOM 920 N N . ASP A 1 119 ? 6.197 -17.745 9.597 1.00 98.31 119 ASP A N 1
ATOM 921 C CA . ASP A 1 119 ? 6.348 -17.124 10.916 1.00 98.31 119 ASP A CA 1
ATOM 922 C C . ASP A 1 119 ? 5.356 -15.976 11.143 1.00 98.31 119 ASP A C 1
ATOM 924 O O . ASP A 1 119 ? 4.789 -15.876 12.239 1.00 98.31 119 ASP A O 1
ATOM 928 N N . LEU A 1 120 ? 5.081 -15.161 10.118 1.00 98.44 120 LEU A N 1
ATOM 929 C CA . LEU A 1 120 ? 4.003 -14.167 10.153 1.00 98.44 120 LEU A CA 1
ATOM 930 C C . LEU A 1 120 ? 2.633 -14.847 10.328 1.00 98.44 120 LEU A C 1
ATOM 932 O O . LEU A 1 120 ? 1.778 -14.344 11.063 1.00 98.44 120 LEU A O 1
ATOM 936 N N . GLU A 1 121 ? 2.431 -16.032 9.742 1.00 98.56 121 GLU A N 1
ATOM 937 C CA . GLU A 1 121 ? 1.159 -16.764 9.816 1.00 98.56 121 GLU A CA 1
ATOM 938 C C . GLU A 1 121 ? 0.737 -17.164 11.237 1.00 98.56 121 GLU A C 1
ATOM 940 O O . GLU A 1 121 ? -0.457 -17.222 11.577 1.00 98.56 121 GLU A O 1
ATOM 945 N N . LYS A 1 122 ? 1.724 -17.396 12.103 1.00 98.31 122 LYS A N 1
ATOM 946 C CA . LYS A 1 122 ? 1.526 -17.797 13.504 1.00 98.31 122 LYS A CA 1
ATOM 947 C C . LYS A 1 122 ? 1.043 -16.645 14.390 1.00 98.31 122 LYS A C 1
ATOM 949 O O . LYS A 1 122 ? 0.683 -16.869 15.547 1.00 98.31 122 LYS A O 1
ATOM 954 N N . LYS A 1 123 ? 1.060 -15.409 13.889 1.00 98.19 123 LYS A N 1
ATOM 955 C CA . LYS A 1 123 ? 0.794 -14.203 14.679 1.00 98.19 123 LYS A CA 1
ATOM 956 C C . LYS A 1 123 ? -0.717 -13.971 14.840 1.00 98.19 123 LYS A C 1
ATOM 958 O O . LYS A 1 123 ? -1.510 -14.349 13.974 1.00 98.19 123 LYS A O 1
ATOM 963 N N . PRO A 1 124 ? -1.155 -13.355 15.955 1.00 97.19 124 PRO A N 1
ATOM 964 C CA . PRO A 1 124 ? -2.575 -13.174 16.253 1.00 97.19 124 PRO A CA 1
ATOM 965 C C . PRO A 1 124 ? -3.184 -11.904 15.628 1.00 97.19 124 PRO A C 1
ATOM 967 O O . PRO A 1 124 ? -4.291 -11.520 15.997 1.00 97.19 124 PRO A O 1
ATOM 970 N N . TYR A 1 125 ? -2.474 -11.233 14.726 1.00 97.62 125 TYR A N 1
ATOM 971 C CA . TYR A 1 125 ? -2.910 -10.041 13.994 1.00 97.62 125 TYR A CA 1
ATOM 972 C C . TYR A 1 125 ? -2.739 -10.253 12.487 1.00 97.62 125 TYR A C 1
ATOM 974 O O . TYR A 1 125 ? -2.178 -11.262 12.058 1.00 97.62 125 TYR A O 1
ATOM 982 N N . THR A 1 126 ? -3.279 -9.333 11.695 1.00 98.69 126 THR A N 1
ATOM 983 C CA . THR A 1 126 ? -3.315 -9.401 10.232 1.00 98.69 126 THR A CA 1
ATOM 984 C C . THR A 1 126 ? -2.240 -8.507 9.630 1.00 98.69 126 THR A C 1
ATOM 986 O O . THR A 1 126 ? -2.072 -7.366 10.052 1.00 98.69 126 THR A O 1
ATOM 989 N N . TYR A 1 127 ? -1.542 -9.013 8.624 1.00 98.81 127 TYR A N 1
ATOM 990 C CA . TYR A 1 127 ? -0.659 -8.246 7.762 1.00 98.81 127 TYR A CA 1
ATOM 991 C C . TYR A 1 127 ? -1.347 -8.053 6.424 1.00 98.81 127 TYR A C 1
ATOM 993 O O . TYR A 1 127 ? -1.825 -9.008 5.809 1.00 98.81 127 TYR A O 1
ATOM 1001 N N . CYS A 1 128 ? -1.365 -6.818 5.969 1.00 98.88 128 CYS A N 1
ATOM 1002 C CA . CYS A 1 128 ? -1.821 -6.455 4.649 1.00 98.88 128 CYS A CA 1
ATOM 1003 C C . CYS A 1 128 ? -0.699 -5.712 3.932 1.00 98.88 128 CYS A C 1
ATOM 1005 O O . CYS A 1 128 ? 0.128 -5.060 4.567 1.00 98.88 128 CYS A O 1
ATOM 1007 N N . PHE A 1 129 ? -0.698 -5.750 2.612 1.00 98.88 129 PHE A N 1
ATOM 1008 C CA . PHE A 1 129 ? 0.134 -4.867 1.816 1.00 98.88 129 PHE A CA 1
ATOM 1009 C C . PHE A 1 129 ? -0.611 -4.434 0.563 1.00 98.88 129 PHE A C 1
ATOM 1011 O O . PHE A 1 129 ? -1.382 -5.204 -0.009 1.00 98.88 129 PHE A O 1
ATOM 1018 N N . VAL A 1 130 ? -0.397 -3.185 0.177 1.00 98.69 130 VAL A N 1
ATOM 1019 C CA . VAL A 1 130 ? -0.614 -2.713 -1.191 1.00 98.69 130 VAL A CA 1
ATOM 1020 C C . VAL A 1 130 ? 0.657 -3.060 -1.962 1.00 98.69 130 VAL A C 1
ATOM 1022 O O . VAL A 1 130 ? 1.726 -3.067 -1.360 1.00 98.69 130 VAL A O 1
ATOM 1025 N N . ASP A 1 131 ? 0.564 -3.405 -3.240 1.00 98.31 131 ASP A N 1
ATOM 1026 C CA . ASP A 1 131 ? 1.753 -3.625 -4.066 1.00 98.31 131 ASP A CA 1
ATOM 1027 C C . ASP A 1 131 ? 2.436 -2.292 -4.452 1.00 98.31 131 ASP A C 1
ATOM 1029 O O . ASP A 1 131 ? 1.791 -1.248 -4.564 1.00 98.31 131 ASP A O 1
ATOM 1033 N N . GLY A 1 132 ? 3.749 -2.320 -4.627 1.00 97.88 132 GLY A N 1
ATOM 1034 C CA . GLY A 1 132 ? 4.586 -1.256 -5.152 1.00 97.88 132 GLY A CA 1
ATOM 1035 C C . GLY A 1 132 ? 5.196 -1.604 -6.508 1.00 97.88 132 GLY A C 1
ATOM 1036 O O . GLY A 1 132 ? 4.514 -2.128 -7.394 1.00 97.88 132 GLY A O 1
ATOM 1037 N N . ASN A 1 133 ? 6.466 -1.247 -6.702 1.00 95.56 133 ASN A N 1
ATOM 1038 C CA . ASN A 1 133 ? 7.209 -1.571 -7.921 1.00 95.56 133 ASN A CA 1
ATOM 1039 C C . ASN A 1 133 ? 8.287 -2.645 -7.716 1.00 95.56 133 ASN A C 1
ATOM 1041 O O . ASN A 1 133 ? 8.953 -3.037 -8.677 1.00 95.56 133 ASN A O 1
ATOM 1045 N N . HIS A 1 134 ? 8.476 -3.144 -6.496 1.00 94.44 134 HIS A N 1
ATOM 1046 C CA . HIS A 1 134 ? 9.409 -4.222 -6.172 1.00 94.44 134 HIS A CA 1
ATOM 1047 C C . HIS A 1 134 ? 8.695 -5.462 -5.625 1.00 94.44 134 HIS A C 1
ATOM 1049 O O . HIS A 1 134 ? 9.051 -6.038 -4.595 1.00 94.44 134 HIS A O 1
ATOM 1055 N N . GLU A 1 135 ? 7.720 -5.942 -6.397 1.00 95.69 135 GLU A N 1
ATOM 1056 C CA . GLU A 1 135 ? 6.973 -7.168 -6.142 1.00 95.69 135 GLU A CA 1
ATOM 1057 C C . GLU A 1 135 ? 7.117 -8.181 -7.268 1.00 95.69 135 GLU A C 1
ATOM 1059 O O . GLU A 1 135 ? 7.145 -7.848 -8.450 1.00 95.69 135 GLU A O 1
ATOM 1064 N N . ASN A 1 136 ? 7.086 -9.460 -6.896 1.00 96.44 136 ASN A N 1
ATOM 1065 C CA . ASN A 1 136 ? 6.955 -10.559 -7.840 1.00 96.44 136 ASN A CA 1
ATOM 1066 C C . ASN A 1 136 ? 5.475 -10.801 -8.164 1.00 96.44 136 ASN A C 1
ATOM 1068 O O . ASN A 1 136 ? 4.804 -11.640 -7.554 1.00 96.44 136 ASN A O 1
ATOM 1072 N N . PHE A 1 137 ? 4.953 -10.048 -9.133 1.00 96.62 137 PHE A N 1
ATOM 1073 C CA . PHE A 1 137 ? 3.553 -10.141 -9.561 1.00 96.62 137 PHE A CA 1
ATOM 1074 C C . PHE A 1 137 ? 3.140 -11.557 -9.996 1.00 96.62 137 PHE A C 1
ATOM 1076 O O . PHE A 1 137 ? 2.090 -12.019 -9.544 1.00 96.62 137 PHE A O 1
ATOM 1083 N N . PRO A 1 138 ? 3.939 -12.307 -10.789 1.00 96.44 138 PRO A N 1
ATOM 1084 C CA . PRO A 1 138 ? 3.611 -13.696 -11.102 1.00 96.44 138 PRO A CA 1
ATOM 1085 C C . PRO A 1 138 ? 3.471 -14.602 -9.876 1.00 96.44 138 PRO A C 1
ATOM 1087 O O . PRO A 1 138 ? 2.661 -15.526 -9.916 1.00 96.44 138 PRO A O 1
ATOM 1090 N N . ALA A 1 139 ? 4.240 -14.373 -8.806 1.00 96.19 139 ALA A N 1
ATOM 1091 C CA . ALA A 1 139 ? 4.087 -15.118 -7.558 1.00 96.19 139 ALA A CA 1
ATOM 1092 C C . ALA A 1 139 ? 2.815 -14.699 -6.807 1.00 96.19 139 ALA A C 1
ATOM 1094 O O . ALA A 1 139 ? 2.052 -15.557 -6.367 1.00 96.19 139 ALA A O 1
ATOM 1095 N N . ILE A 1 140 ? 2.545 -13.394 -6.704 1.00 97.12 140 ILE A N 1
ATOM 1096 C CA . ILE A 1 140 ? 1.352 -12.863 -6.026 1.00 97.12 140 ILE A CA 1
ATOM 1097 C C . ILE A 1 140 ? 0.063 -13.382 -6.679 1.00 97.12 140 ILE A C 1
ATOM 1099 O O . ILE A 1 140 ? -0.845 -13.829 -5.980 1.00 97.12 140 ILE A O 1
ATOM 1103 N N . PHE A 1 141 ? -0.010 -13.370 -8.009 1.00 96.81 141 PHE A N 1
ATOM 1104 C CA . PHE A 1 141 ? -1.217 -13.747 -8.754 1.00 96.81 141 PHE A CA 1
ATOM 1105 C C . PHE A 1 141 ? -1.511 -15.255 -8.758 1.00 96.81 141 PHE A C 1
ATOM 1107 O O . PHE A 1 141 ? -2.575 -15.669 -9.211 1.00 96.81 141 PHE A O 1
ATOM 1114 N N . GLN A 1 142 ? -0.601 -16.092 -8.250 1.00 97.00 142 GLN A N 1
ATOM 1115 C CA . GLN A 1 142 ? -0.865 -17.523 -8.052 1.00 97.00 142 GLN A CA 1
ATOM 1116 C C . GLN A 1 142 ? -1.691 -17.809 -6.794 1.00 97.00 142 GLN A C 1
ATOM 1118 O O . GLN A 1 142 ? -2.276 -18.888 -6.676 1.00 97.00 142 GLN A O 1
ATOM 1123 N N . TYR A 1 143 ? -1.738 -16.871 -5.846 1.00 98.00 143 TYR A N 1
ATOM 1124 C CA . TYR A 1 143 ? -2.520 -17.031 -4.627 1.00 98.00 143 TYR A CA 1
ATOM 1125 C C . TYR A 1 143 ? -4.018 -16.839 -4.898 1.00 98.00 143 TYR A C 1
ATOM 1127 O O . TYR A 1 143 ? -4.395 -16.056 -5.771 1.00 98.00 143 TYR A O 1
ATOM 1135 N N . PRO A 1 144 ? -4.899 -17.532 -4.153 1.00 97.81 144 PRO A N 1
ATOM 1136 C CA . PRO A 1 144 ? -6.332 -17.448 -4.382 1.00 97.81 144 PRO A CA 1
ATOM 1137 C C . PRO A 1 144 ? -6.841 -16.024 -4.155 1.00 97.81 144 PRO A C 1
ATOM 1139 O O . PRO A 1 144 ? -6.559 -15.399 -3.126 1.00 97.81 144 PRO A O 1
ATOM 1142 N N . GLN A 1 145 ? -7.622 -15.546 -5.122 1.00 98.31 145 GLN A N 1
ATOM 1143 C CA . GLN A 1 145 ? -8.377 -14.311 -5.002 1.00 98.31 145 GLN A CA 1
ATOM 1144 C C . GLN A 1 145 ? -9.682 -14.570 -4.246 1.00 98.31 145 GLN A C 1
ATOM 1146 O O . GLN A 1 145 ? -10.439 -15.482 -4.582 1.00 98.31 145 GLN A O 1
ATOM 1151 N N . GLU A 1 146 ? -9.982 -13.735 -3.257 1.00 98.12 146 GLU A N 1
ATOM 1152 C CA . GLU A 1 146 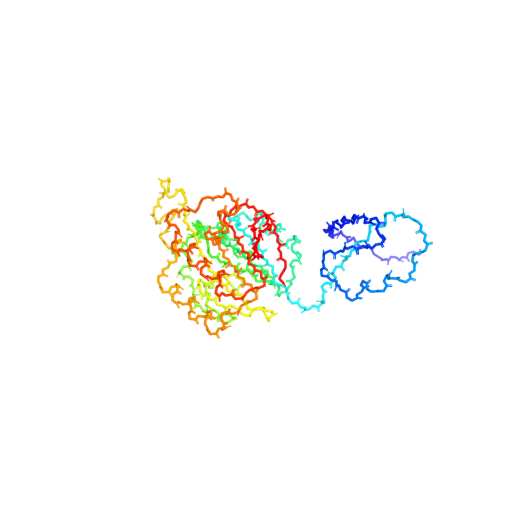? -11.233 -13.806 -2.501 1.00 98.12 146 GLU A CA 1
ATOM 1153 C C . GLU A 1 146 ? -11.705 -12.424 -2.040 1.00 98.12 146 GLU A C 1
ATOM 1155 O O . GLU A 1 146 ? -10.963 -11.443 -2.067 1.00 98.12 146 GLU A O 1
ATOM 1160 N N . THR A 1 147 ? -12.965 -12.335 -1.613 1.00 98.44 147 THR A N 1
ATOM 1161 C CA . THR A 1 147 ? -13.506 -11.118 -1.003 1.00 98.44 147 THR A CA 1
ATOM 1162 C C . THR A 1 147 ? -13.192 -11.090 0.487 1.00 98.44 147 THR A C 1
ATOM 1164 O O . THR A 1 147 ? -13.512 -12.026 1.219 1.00 98.44 147 THR A O 1
ATOM 1167 N N . TRP A 1 148 ? -12.637 -9.979 0.962 1.00 98.56 148 TRP A N 1
ATOM 1168 C CA . TRP A 1 148 ? -12.334 -9.746 2.367 1.00 98.56 148 TRP A CA 1
ATOM 1169 C C . TRP A 1 148 ? -12.648 -8.297 2.739 1.00 98.56 148 TRP A C 1
ATOM 1171 O O . TRP A 1 148 ? -12.187 -7.366 2.087 1.00 98.56 148 TRP A O 1
ATOM 1181 N N . ASN A 1 149 ? -13.467 -8.099 3.777 1.00 98.06 149 ASN A N 1
ATOM 1182 C CA . ASN A 1 149 ? -13.858 -6.776 4.285 1.00 98.06 149 ASN A CA 1
ATOM 1183 C C . ASN A 1 149 ? -14.317 -5.776 3.204 1.00 98.06 149 ASN A C 1
ATOM 1185 O O . ASN A 1 149 ? -14.019 -4.588 3.272 1.00 98.06 149 ASN A O 1
ATOM 1189 N N . GLY A 1 150 ? -15.064 -6.255 2.206 1.00 97.31 150 GLY A N 1
ATOM 1190 C CA . GLY A 1 150 ? -15.659 -5.428 1.150 1.00 97.31 150 GLY A CA 1
ATOM 1191 C C . GLY A 1 150 ? -14.822 -5.272 -0.123 1.00 97.31 150 GLY A C 1
ATOM 1192 O O . GLY A 1 150 ? -15.388 -4.889 -1.143 1.00 97.31 150 GLY A O 1
ATOM 1193 N N . GLY A 1 151 ? -13.535 -5.629 -0.099 1.00 98.12 151 GLY A N 1
ATOM 1194 C CA . GLY A 1 151 ? -12.647 -5.584 -1.265 1.00 98.12 151 GLY A CA 1
ATOM 1195 C C . GLY A 1 151 ? -12.123 -6.960 -1.673 1.00 98.12 151 GLY A C 1
ATOM 1196 O O . GLY A 1 151 ? -12.325 -7.953 -0.971 1.00 98.12 151 GLY A O 1
ATOM 1197 N N . SER A 1 152 ? -11.451 -7.023 -2.820 1.00 98.69 152 SER A N 1
ATOM 1198 C CA . SER A 1 152 ? -10.764 -8.234 -3.290 1.00 98.69 152 SER A CA 1
ATOM 1199 C C . SER A 1 152 ? -9.323 -8.292 -2.780 1.00 98.69 152 SER A C 1
ATOM 1201 O O . SER A 1 152 ? -8.628 -7.278 -2.759 1.00 98.69 152 SER A O 1
ATOM 1203 N N . VAL A 1 153 ? -8.864 -9.478 -2.390 1.00 98.88 153 VAL A N 1
ATOM 1204 C CA . VAL A 1 153 ? -7.494 -9.724 -1.918 1.00 98.88 153 VAL A CA 1
ATOM 1205 C C . VAL A 1 153 ? -6.902 -10.956 -2.587 1.00 98.88 153 VAL A C 1
ATOM 1207 O O . VAL A 1 153 ? -7.655 -11.859 -2.948 1.00 98.88 153 VAL A O 1
ATOM 1210 N N . HIS A 1 154 ? -5.571 -11.040 -2.657 1.00 98.75 154 HIS A N 1
ATOM 1211 C CA . HIS A 1 154 ? -4.894 -12.335 -2.781 1.00 98.75 154 HIS A CA 1
ATOM 1212 C C . HIS A 1 154 ? -4.480 -12.822 -1.386 1.00 98.75 154 HIS A C 1
ATOM 1214 O O . HIS A 1 154 ? -3.792 -12.110 -0.643 1.00 98.75 154 HIS A O 1
ATOM 1220 N N . ARG A 1 155 ? -4.906 -14.032 -1.008 1.00 98.62 155 ARG A N 1
ATOM 1221 C CA . ARG A 1 155 ? -4.626 -14.632 0.308 1.00 98.62 155 ARG A CA 1
ATOM 1222 C C . ARG A 1 155 ? -3.309 -15.414 0.264 1.00 98.62 155 ARG A C 1
ATOM 1224 O O . ARG A 1 155 ? -3.291 -16.588 -0.093 1.00 98.62 155 ARG A O 1
ATOM 1231 N N . VAL A 1 156 ? -2.212 -14.760 0.648 1.00 98.44 156 VAL A N 1
ATOM 1232 C CA . VAL A 1 156 ? -0.852 -15.341 0.658 1.00 98.44 156 VAL A CA 1
ATOM 1233 C C . VAL A 1 156 ? -0.696 -16.388 1.767 1.00 98.44 156 VAL A C 1
ATOM 1235 O O . VAL A 1 156 ? -0.133 -17.465 1.565 1.00 98.44 156 VAL A O 1
ATOM 1238 N N . ARG A 1 157 ? -1.202 -16.053 2.957 1.00 98.38 157 ARG A N 1
ATOM 1239 C CA . ARG A 1 157 ? -1.342 -16.917 4.142 1.00 98.38 157 ARG A CA 1
ATOM 1240 C C . ARG A 1 157 ? -2.644 -16.556 4.847 1.00 98.38 157 ARG A C 1
ATOM 1242 O O . ARG A 1 157 ? -3.268 -15.549 4.507 1.00 98.38 157 ARG A O 1
ATOM 1249 N N . ARG A 1 158 ? -3.049 -17.307 5.874 1.00 98.12 158 ARG A N 1
ATOM 1250 C CA . ARG A 1 158 ? -4.296 -17.060 6.627 1.00 98.12 158 ARG A CA 1
ATOM 1251 C C . ARG A 1 158 ? -4.482 -15.591 7.043 1.00 98.12 158 ARG A C 1
ATOM 1253 O O . ARG A 1 158 ? -5.580 -15.052 6.916 1.00 98.12 158 ARG A O 1
ATOM 1260 N N . ASN A 1 159 ? -3.423 -14.941 7.519 1.00 98.56 159 ASN A N 1
ATOM 1261 C CA . ASN A 1 159 ? -3.409 -13.555 8.003 1.00 98.56 159 ASN A CA 1
ATOM 1262 C C . ASN A 1 159 ? -2.434 -12.646 7.223 1.00 98.56 159 ASN A C 1
ATOM 1264 O O . ASN A 1 159 ? -2.127 -11.572 7.726 1.00 98.56 159 ASN A O 1
ATOM 1268 N N . VAL A 1 160 ? -1.936 -13.059 6.050 1.00 98.81 160 VAL A N 1
ATOM 1269 C CA . VAL A 1 160 ? -1.082 -12.224 5.184 1.00 98.81 160 VAL A CA 1
ATOM 1270 C C . VAL A 1 160 ? -1.800 -12.002 3.860 1.00 98.81 160 VAL A C 1
ATOM 1272 O O . VAL A 1 160 ? -2.134 -12.959 3.155 1.00 98.81 160 VAL A O 1
ATOM 1275 N N . LEU A 1 161 ? -2.066 -10.737 3.554 1.00 98.88 161 LEU A N 1
ATOM 1276 C CA . LEU A 1 161 ? -2.991 -10.319 2.512 1.00 98.88 161 LEU A CA 1
ATOM 1277 C C . LEU A 1 161 ? -2.381 -9.303 1.562 1.00 98.88 161 LEU A C 1
ATOM 1279 O O . LEU A 1 161 ? -1.938 -8.244 1.990 1.00 98.88 161 LEU A O 1
ATOM 1283 N N . HIS A 1 162 ? -2.485 -9.571 0.267 1.00 98.88 162 HIS A N 1
ATOM 1284 C CA . HIS A 1 162 ? -2.338 -8.532 -0.741 1.00 98.88 162 HIS A CA 1
ATOM 1285 C C . HIS A 1 162 ? -3.690 -7.835 -0.939 1.00 98.88 162 HIS A C 1
ATOM 1287 O O . HIS A 1 162 ? -4.652 -8.469 -1.382 1.00 98.88 162 HIS A O 1
ATOM 1293 N N . LEU A 1 163 ? -3.768 -6.544 -0.621 1.00 98.88 163 LEU A N 1
ATOM 1294 C CA . LEU A 1 163 ? -4.918 -5.691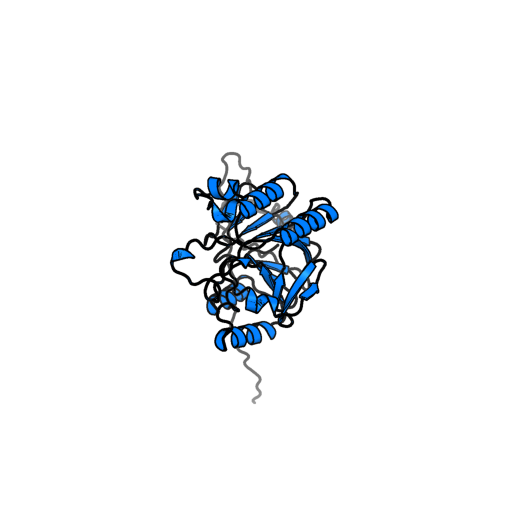 -0.906 1.00 98.88 163 LEU A CA 1
ATOM 1295 C C . LEU A 1 163 ? -4.859 -5.257 -2.369 1.00 98.88 163 LEU A C 1
ATOM 1297 O O . LEU A 1 163 ? -4.007 -4.454 -2.737 1.00 98.88 163 LEU A O 1
ATOM 1301 N N . MET A 1 164 ? -5.760 -5.788 -3.195 1.00 98.75 164 MET A N 1
ATOM 1302 C CA . MET A 1 164 ? -5.713 -5.532 -4.633 1.00 98.75 164 MET A CA 1
ATOM 1303 C C . MET A 1 164 ? -5.951 -4.054 -4.957 1.00 98.75 164 MET A C 1
ATOM 1305 O O . MET A 1 164 ? -6.622 -3.319 -4.222 1.00 98.75 164 MET A O 1
ATOM 1309 N N . ARG A 1 165 ? -5.433 -3.633 -6.108 1.00 98.69 165 ARG A N 1
ATOM 1310 C CA . ARG A 1 165 ? -5.603 -2.280 -6.630 1.00 98.69 165 ARG A CA 1
ATOM 1311 C C . ARG A 1 165 ? -7.073 -1.947 -6.898 1.00 98.69 165 ARG A C 1
ATOM 1313 O O . ARG A 1 165 ? -7.896 -2.803 -7.242 1.00 98.69 165 ARG A O 1
ATOM 1320 N N . GLY A 1 166 ? -7.415 -0.675 -6.715 1.00 98.56 166 GLY A N 1
ATOM 1321 C CA . GLY A 1 166 ? -8.737 -0.131 -7.009 1.00 98.56 166 GLY A CA 1
ATOM 1322 C C . GLY A 1 166 ? -9.855 -0.607 -6.078 1.00 98.56 166 GLY A C 1
ATOM 1323 O O . GLY A 1 166 ? -11.032 -0.420 -6.396 1.00 98.56 166 GLY A O 1
ATOM 1324 N N . GLN A 1 167 ? -9.536 -1.239 -4.947 1.00 98.75 167 GLN A N 1
ATOM 1325 C CA . GLN A 1 167 ? -10.527 -1.737 -3.992 1.00 98.75 167 GLN A CA 1
ATOM 1326 C C . GLN A 1 167 ? -10.770 -0.732 -2.857 1.00 98.75 167 GLN A C 1
ATOM 1328 O O . GLN A 1 167 ? -9.928 0.110 -2.549 1.00 98.75 167 GLN A O 1
ATOM 1333 N N . VAL A 1 168 ? -11.938 -0.835 -2.217 1.00 98.81 168 VAL A N 1
ATOM 1334 C CA . VAL A 1 168 ? -12.251 -0.131 -0.966 1.00 98.81 168 VAL A CA 1
ATOM 1335 C C . VAL A 1 168 ? -12.578 -1.171 0.101 1.00 98.81 168 VAL A C 1
ATOM 1337 O O . VAL A 1 168 ? -13.498 -1.969 -0.065 1.00 98.81 168 VAL A O 1
ATOM 1340 N N . PHE A 1 169 ? -11.834 -1.146 1.201 1.00 98.81 169 PHE A N 1
ATOM 1341 C CA . PHE A 1 169 ? -12.007 -2.036 2.347 1.00 98.81 169 PHE A CA 1
ATOM 1342 C C . PHE A 1 169 ? -12.691 -1.311 3.499 1.00 98.81 169 PHE A C 1
ATOM 1344 O O . PHE A 1 169 ? -12.482 -0.118 3.694 1.00 98.81 169 PHE A O 1
ATOM 1351 N N . VAL A 1 170 ? -13.471 -2.032 4.300 1.00 98.38 170 VAL A N 1
ATOM 1352 C CA . VAL A 1 170 ? -14.065 -1.525 5.542 1.00 98.38 170 VAL A CA 1
ATOM 1353 C C . VAL A 1 170 ? -13.441 -2.257 6.724 1.00 98.38 170 VAL A C 1
ATOM 1355 O O . VAL A 1 170 ? -13.831 -3.378 7.042 1.00 98.38 170 VAL A O 1
ATOM 1358 N N . LEU A 1 171 ? -12.470 -1.619 7.375 1.00 97.50 171 LEU A N 1
ATOM 1359 C CA . LEU A 1 171 ? -11.723 -2.167 8.511 1.00 97.50 171 LEU A CA 1
ATOM 1360 C C . LEU A 1 171 ? -11.965 -1.301 9.743 1.00 97.50 171 LEU A C 1
ATOM 1362 O O . LEU A 1 171 ? -11.834 -0.083 9.674 1.00 97.50 171 LEU A O 1
ATOM 1366 N N . GLU A 1 172 ? -12.348 -1.899 10.872 1.00 96.38 172 GLU A N 1
ATOM 1367 C CA . GLU A 1 172 ? -12.640 -1.167 12.119 1.00 96.38 172 GLU A CA 1
ATOM 1368 C C . GLU A 1 172 ? -13.601 0.032 11.948 1.00 96.38 172 GLU A C 1
ATOM 1370 O O . GLU A 1 172 ? -13.516 1.038 12.660 1.00 96.38 172 GLU A O 1
ATOM 1375 N N . GLY A 1 173 ? -14.529 -0.078 10.987 1.00 96.00 173 GLY A N 1
ATOM 1376 C CA . GLY A 1 173 ? -15.494 0.964 10.621 1.00 96.00 173 GLY A CA 1
ATOM 1377 C C . GLY A 1 173 ? -14.949 2.077 9.715 1.00 96.00 173 GLY A C 1
ATOM 1378 O O . GLY A 1 173 ? -15.679 3.026 9.447 1.00 96.00 173 GLY A O 1
ATOM 1379 N N . LYS A 1 174 ? -13.702 1.973 9.245 1.00 98.06 174 LYS A N 1
ATOM 1380 C CA . LYS A 1 174 ? -13.030 2.930 8.356 1.00 98.06 174 LYS A CA 1
ATOM 1381 C C . LYS A 1 174 ? -12.997 2.390 6.929 1.00 98.06 174 LYS A C 1
ATOM 1383 O O . LYS A 1 174 ? -12.645 1.231 6.717 1.00 98.06 174 LYS A O 1
ATOM 1388 N N . ARG A 1 175 ? -13.333 3.232 5.955 1.00 98.75 175 ARG A N 1
ATOM 1389 C CA . ARG A 1 175 ? -13.196 2.959 4.520 1.00 98.75 175 ARG A CA 1
ATOM 1390 C C . ARG A 1 175 ? -11.778 3.282 4.073 1.00 98.75 175 ARG A C 1
ATOM 1392 O O . ARG A 1 175 ? -11.332 4.417 4.227 1.00 98.75 175 ARG A O 1
ATOM 1399 N N . ILE A 1 176 ? -11.096 2.302 3.506 1.00 98.88 176 ILE A N 1
ATOM 1400 C CA . ILE A 1 176 ? -9.703 2.401 3.083 1.00 98.88 176 ILE A CA 1
ATOM 1401 C C . ILE A 1 176 ? -9.636 2.065 1.600 1.00 98.88 176 ILE A C 1
ATOM 1403 O O . ILE A 1 176 ? -9.920 0.932 1.217 1.00 98.88 176 ILE A O 1
ATOM 1407 N N . PHE A 1 177 ? -9.297 3.049 0.775 1.00 98.94 177 PHE A N 1
ATOM 1408 C CA . PHE A 1 177 ? -9.036 2.844 -0.646 1.00 98.94 177 PHE A CA 1
ATOM 1409 C C . PHE A 1 177 ? -7.574 2.455 -0.865 1.00 98.94 177 PHE A C 1
ATOM 1411 O O . PHE A 1 177 ? -6.689 3.033 -0.232 1.00 98.94 177 PHE A O 1
ATOM 1418 N N . THR A 1 178 ? -7.324 1.503 -1.764 1.00 98.88 178 THR A N 1
ATOM 1419 C CA . THR A 1 178 ? -5.974 1.032 -2.093 1.00 98.88 178 THR A CA 1
ATOM 1420 C C . THR A 1 178 ? -5.673 1.169 -3.578 1.00 98.88 178 THR A C 1
ATOM 1422 O O . THR A 1 178 ? -6.468 0.764 -4.430 1.00 98.88 178 THR A O 1
ATOM 1425 N N . MET A 1 179 ? -4.494 1.700 -3.901 1.00 98.75 179 MET A N 1
ATOM 1426 C CA . MET A 1 179 ? -3.983 1.732 -5.271 1.00 98.75 179 MET A CA 1
ATOM 1427 C C . MET A 1 179 ? -2.462 1.591 -5.274 1.00 98.75 179 MET A C 1
ATOM 1429 O O . MET A 1 179 ? -1.747 2.506 -4.873 1.00 98.75 179 MET A O 1
ATOM 1433 N N . GLY A 1 180 ? -1.988 0.423 -5.691 1.00 97.88 180 GLY A N 1
ATOM 1434 C CA . GLY A 1 180 ? -0.569 0.106 -5.759 1.00 97.88 180 GLY A CA 1
ATOM 1435 C C . GLY A 1 180 ? 0.117 0.566 -7.036 1.00 97.88 180 GLY A C 1
ATOM 1436 O O . GLY A 1 180 ? -0.482 1.226 -7.891 1.00 97.88 180 GLY A O 1
ATOM 1437 N N . GLY A 1 181 ? 1.378 0.169 -7.141 1.00 97.50 181 GLY A N 1
ATOM 1438 C CA . GLY A 1 181 ? 2.224 0.386 -8.299 1.00 97.50 181 GLY A CA 1
ATOM 1439 C C . GLY A 1 181 ? 3.106 1.632 -8.237 1.00 97.50 181 GLY A C 1
ATOM 1440 O O . GLY A 1 181 ? 2.827 2.606 -7.532 1.00 97.50 181 GLY A O 1
ATOM 1441 N N . ALA A 1 182 ? 4.190 1.573 -9.005 1.00 96.56 182 ALA A N 1
ATOM 1442 C CA . ALA A 1 182 ? 5.064 2.682 -9.382 1.00 96.56 182 ALA A CA 1
ATOM 1443 C C . ALA A 1 182 ? 5.962 2.238 -10.551 1.00 96.56 182 ALA A C 1
ATOM 1445 O O . ALA A 1 182 ? 5.995 1.064 -10.926 1.00 96.56 182 ALA A O 1
ATOM 1446 N N . TYR A 1 183 ? 6.698 3.168 -11.154 1.00 93.62 183 TYR A N 1
ATOM 1447 C CA . TYR A 1 183 ? 7.686 2.815 -12.168 1.00 93.62 183 TYR A CA 1
ATOM 1448 C C . TYR A 1 183 ? 9.048 2.524 -11.528 1.00 93.62 183 TYR A C 1
ATOM 1450 O O . TYR A 1 183 ? 9.637 3.383 -10.876 1.00 93.62 183 TYR A O 1
ATOM 1458 N N . SER A 1 184 ? 9.589 1.326 -11.763 1.00 89.31 184 SER A N 1
ATOM 1459 C CA . SER A 1 184 ? 10.964 0.997 -11.375 1.00 89.31 184 SER A CA 1
ATOM 1460 C C . SER A 1 184 ? 11.979 1.784 -12.218 1.00 89.31 184 SER A C 1
ATOM 1462 O O . SER A 1 184 ? 12.233 1.469 -13.383 1.00 89.31 184 SER A O 1
ATOM 1464 N N . ILE A 1 185 ? 12.610 2.796 -11.617 1.00 84.50 185 ILE A N 1
ATOM 1465 C CA . ILE A 1 185 ? 13.629 3.636 -12.279 1.00 84.50 185 ILE A CA 1
ATOM 1466 C C . ILE A 1 185 ? 14.879 2.852 -12.707 1.00 84.50 185 ILE A C 1
ATOM 1468 O O . ILE A 1 185 ? 15.601 3.254 -13.619 1.00 84.50 185 ILE A O 1
ATOM 1472 N N . ASP A 1 186 ? 15.134 1.712 -12.070 1.00 82.38 186 ASP A N 1
ATOM 1473 C CA . ASP A 1 186 ? 16.274 0.840 -12.327 1.00 82.38 186 ASP A CA 1
ATOM 1474 C C . ASP A 1 186 ? 15.950 -0.310 -13.297 1.00 82.38 186 ASP A C 1
ATOM 1476 O O . ASP A 1 186 ? 16.763 -1.212 -13.496 1.00 82.38 186 ASP A O 1
ATOM 1480 N N . ARG A 1 187 ? 14.808 -0.252 -14.000 1.00 85.56 187 ARG A N 1
ATOM 1481 C CA . ARG A 1 187 ? 14.445 -1.211 -15.065 1.00 85.56 187 ARG A CA 1
ATOM 1482 C C . ARG A 1 187 ? 15.554 -1.434 -16.086 1.00 85.56 187 ARG A C 1
ATOM 1484 O O . ARG A 1 187 ? 15.742 -2.559 -16.535 1.00 85.56 187 ARG A O 1
ATOM 1491 N N . ALA A 1 188 ? 16.307 -0.387 -16.430 1.00 82.44 188 ALA A N 1
ATOM 1492 C CA . ALA A 1 188 ? 17.391 -0.460 -17.410 1.00 82.44 188 ALA A CA 1
ATOM 1493 C C . ALA A 1 188 ? 18.547 -1.389 -16.989 1.00 82.44 188 ALA A C 1
ATOM 1495 O O . ALA A 1 188 ? 19.278 -1.880 -17.849 1.00 82.44 188 ALA A O 1
ATOM 1496 N N . THR A 1 189 ? 18.723 -1.631 -15.687 1.00 85.94 189 THR A N 1
ATOM 1497 C CA . THR A 1 189 ? 19.750 -2.532 -15.137 1.00 85.94 189 THR A CA 1
ATOM 1498 C C . THR A 1 189 ? 19.172 -3.866 -14.657 1.00 85.94 189 THR A C 1
ATOM 1500 O O . THR A 1 189 ? 19.922 -4.740 -14.219 1.00 85.94 189 THR A O 1
ATOM 1503 N N . ARG A 1 190 ? 17.851 -4.046 -14.765 1.00 89.88 190 ARG A N 1
ATOM 1504 C CA . ARG A 1 190 ? 17.111 -5.245 -14.369 1.00 89.88 190 ARG A CA 1
ATOM 1505 C C . ARG A 1 190 ? 16.635 -6.035 -15.586 1.00 89.88 190 ARG A C 1
ATOM 1507 O O . ARG A 1 190 ? 16.730 -5.598 -16.731 1.00 89.88 190 ARG A O 1
ATOM 1514 N N . LYS A 1 191 ? 16.119 -7.236 -15.339 1.00 90.94 191 LYS A N 1
ATOM 1515 C CA . LYS A 1 191 ? 15.649 -8.148 -16.381 1.00 90.94 191 LYS A CA 1
ATOM 1516 C C . LYS A 1 191 ? 14.143 -8.344 -16.263 1.00 90.94 191 LYS A C 1
ATOM 1518 O O . LYS A 1 191 ? 13.647 -8.768 -15.221 1.00 90.94 191 LYS A O 1
ATOM 1523 N N . GLU A 1 192 ? 13.439 -8.034 -17.347 1.00 92.69 192 GLU A N 1
ATOM 1524 C CA . GLU A 1 192 ? 11.984 -8.160 -17.418 1.00 92.69 192 GLU A CA 1
ATOM 1525 C C . GLU A 1 192 ? 11.569 -9.619 -17.205 1.00 92.69 192 GLU A C 1
ATOM 1527 O O . GLU A 1 192 ? 12.148 -10.532 -17.803 1.00 92.69 192 GLU A O 1
ATOM 1532 N N . GLY A 1 193 ? 10.575 -9.835 -16.345 1.00 90.62 193 GLY A N 1
ATOM 1533 C CA . GLY A 1 193 ? 10.081 -11.165 -15.994 1.00 90.62 193 GLY A CA 1
ATOM 1534 C C . GLY A 1 193 ? 10.886 -11.878 -14.904 1.00 90.62 193 GLY A C 1
ATOM 1535 O O . GLY A 1 193 ? 10.536 -13.005 -14.563 1.00 90.62 193 GLY A O 1
ATOM 1536 N N . ASP A 1 194 ? 11.938 -11.246 -14.378 1.00 88.00 194 ASP A N 1
ATOM 1537 C CA . ASP A 1 194 ? 12.870 -11.830 -13.403 1.00 88.00 194 ASP A CA 1
ATOM 1538 C C . ASP A 1 194 ? 13.059 -10.914 -12.182 1.00 88.00 194 ASP A C 1
ATOM 1540 O O . ASP A 1 194 ? 12.819 -11.321 -11.052 1.00 88.00 194 ASP A O 1
ATOM 1544 N N . SER A 1 195 ? 13.430 -9.650 -12.414 1.00 87.81 195 SER A N 1
ATOM 1545 C CA . SER A 1 195 ? 13.665 -8.654 -11.355 1.00 87.81 195 SER A CA 1
ATOM 1546 C C . SER A 1 195 ? 12.843 -7.370 -11.501 1.00 87.81 195 SER A C 1
ATOM 1548 O O . SER A 1 195 ? 12.956 -6.469 -10.667 1.00 87.81 195 SER A O 1
ATOM 1550 N N . TRP A 1 196 ? 12.019 -7.289 -12.546 1.00 93.81 196 TRP A N 1
ATOM 1551 C CA . TRP A 1 196 ? 10.975 -6.282 -12.720 1.00 93.81 196 TRP A CA 1
ATOM 1552 C C . TRP A 1 196 ? 9.866 -6.832 -13.630 1.00 93.81 196 TRP A C 1
ATOM 1554 O O . TRP A 1 196 ? 10.118 -7.712 -14.467 1.00 93.81 196 TRP A O 1
ATOM 1564 N N . TRP A 1 197 ? 8.648 -6.307 -13.500 1.00 94.50 197 TRP A N 1
ATOM 1565 C CA . TRP A 1 197 ? 7.480 -6.742 -14.278 1.00 94.50 197 TRP A CA 1
ATOM 1566 C C . TRP A 1 197 ? 6.656 -5.557 -14.783 1.00 94.50 197 TRP A C 1
ATOM 1568 O O . TRP A 1 197 ? 6.548 -4.524 -14.130 1.00 94.50 197 TRP A O 1
ATOM 1578 N N . ARG A 1 198 ? 6.006 -5.698 -15.946 1.00 93.56 198 ARG A N 1
ATOM 1579 C CA . ARG A 1 198 ? 5.101 -4.648 -16.463 1.00 93.56 198 ARG A CA 1
ATOM 1580 C C . ARG A 1 198 ? 3.927 -4.385 -15.527 1.00 93.56 198 ARG A C 1
ATOM 1582 O O . ARG A 1 198 ? 3.441 -3.264 -15.466 1.00 93.56 198 ARG A O 1
ATOM 1589 N N . GLN A 1 199 ? 3.534 -5.420 -14.794 1.00 96.00 199 GLN A N 1
ATOM 1590 C CA . GLN A 1 199 ? 2.470 -5.424 -13.803 1.00 96.00 199 GLN A CA 1
ATOM 1591 C C . GLN A 1 199 ? 2.739 -4.494 -12.611 1.00 96.00 199 GLN A C 1
ATOM 1593 O O . GLN A 1 199 ? 1.812 -4.230 -11.858 1.00 96.00 199 GLN A O 1
ATOM 1598 N N . GLU A 1 200 ? 3.949 -3.938 -12.463 1.00 95.56 200 GLU A N 1
ATOM 1599 C CA . GLU A 1 200 ? 4.247 -2.849 -11.513 1.00 95.56 200 GLU A CA 1
ATOM 1600 C C . GLU A 1 200 ? 3.385 -1.602 -11.737 1.00 95.56 200 GLU A C 1
ATOM 1602 O O . GLU A 1 200 ? 3.179 -0.831 -10.808 1.00 95.56 200 GLU A O 1
ATOM 1607 N N . LEU A 1 201 ? 2.870 -1.391 -12.952 1.00 97.25 201 LEU A N 1
ATOM 1608 C CA . LEU A 1 201 ? 1.912 -0.325 -13.232 1.00 97.25 201 LEU A CA 1
ATOM 1609 C C . LEU A 1 201 ? 0.497 -0.900 -13.361 1.00 97.25 201 LEU A C 1
ATOM 1611 O O . LEU A 1 201 ? 0.354 -2.032 -13.839 1.00 97.25 201 LEU A O 1
ATOM 1615 N N . PRO A 1 202 ? -0.539 -0.149 -12.948 1.00 97.69 202 PRO A N 1
ATOM 1616 C CA . PRO A 1 202 ? -1.909 -0.602 -13.094 1.00 97.69 202 PRO A CA 1
ATOM 1617 C C . PRO A 1 202 ? -2.359 -0.716 -14.545 1.00 97.69 202 PRO A C 1
ATOM 1619 O O . PRO A 1 202 ? -1.901 0.031 -15.411 1.00 97.69 202 PRO A O 1
ATOM 1622 N N . ASP A 1 203 ? -3.296 -1.627 -14.793 1.00 97.06 203 ASP A N 1
ATOM 1623 C CA . ASP A 1 203 ? -3.981 -1.727 -16.079 1.00 97.06 203 ASP A CA 1
ATOM 1624 C C . ASP A 1 203 ? -5.334 -0.985 -16.102 1.00 97.06 203 ASP A C 1
ATOM 1626 O O . ASP A 1 203 ? -5.851 -0.492 -15.095 1.00 97.06 203 ASP A O 1
ATOM 1630 N N . ASN A 1 204 ? -5.935 -0.907 -17.293 1.00 97.81 204 ASN A N 1
ATOM 1631 C CA . ASN A 1 204 ? -7.221 -0.238 -17.502 1.00 97.81 204 ASN A CA 1
ATOM 1632 C C . ASN A 1 204 ? -8.365 -0.842 -16.675 1.00 97.81 204 ASN A C 1
ATOM 1634 O O . ASN A 1 204 ? -9.265 -0.112 -16.250 1.00 97.81 204 ASN A O 1
ATOM 1638 N N . ASP A 1 205 ? -8.365 -2.155 -16.448 1.00 97.94 205 ASP A N 1
ATOM 1639 C CA . ASP A 1 205 ? -9.414 -2.808 -15.669 1.00 97.94 205 ASP A CA 1
ATOM 1640 C C . ASP A 1 205 ? -9.279 -2.466 -14.183 1.00 97.94 205 ASP A C 1
ATOM 1642 O O . ASP A 1 205 ? -10.297 -2.274 -13.509 1.00 97.94 205 ASP A O 1
ATOM 1646 N N . GLU A 1 206 ? -8.054 -2.323 -13.678 1.00 98.50 206 GLU A N 1
ATOM 1647 C CA . GLU A 1 206 ? -7.765 -1.842 -12.325 1.00 98.50 206 GLU A CA 1
ATOM 1648 C C . GLU A 1 206 ? -8.208 -0.381 -12.140 1.00 98.50 206 GLU A C 1
ATOM 1650 O O . GLU A 1 206 ? -8.914 -0.079 -11.170 1.00 98.50 206 GLU A O 1
ATOM 1655 N N . TYR A 1 207 ? -7.927 0.511 -13.098 1.00 98.69 207 TYR A N 1
ATOM 1656 C CA . TYR A 1 207 ? -8.428 1.896 -13.065 1.00 98.69 207 TYR A CA 1
ATOM 1657 C C . TYR A 1 207 ? -9.963 1.967 -13.122 1.00 98.69 207 TYR A C 1
ATOM 1659 O O . TYR A 1 207 ? -10.599 2.681 -12.338 1.00 98.69 207 TYR A O 1
ATOM 1667 N N . HIS A 1 208 ? -10.600 1.188 -14.000 1.00 98.50 208 HIS A N 1
ATOM 1668 C CA . HIS A 1 208 ? -12.062 1.125 -14.080 1.00 98.50 208 HIS A CA 1
ATOM 1669 C C . HIS A 1 208 ? -12.696 0.538 -12.814 1.00 98.50 208 HIS A C 1
ATOM 1671 O O . HIS A 1 208 ? -13.795 0.940 -12.412 1.00 98.50 208 HIS A O 1
ATOM 1677 N N . GLN A 1 209 ? -12.048 -0.436 -12.175 1.00 98.31 209 GLN A N 1
ATOM 1678 C CA . GLN A 1 209 ? -12.476 -0.949 -10.874 1.00 98.31 209 GLN A CA 1
ATOM 1679 C C . GLN A 1 209 ? -12.366 0.122 -9.792 1.00 98.31 209 GLN A C 1
ATOM 1681 O O . GLN A 1 209 ? -13.344 0.327 -9.069 1.00 98.31 209 GLN A O 1
ATOM 1686 N N . ALA A 1 210 ? -11.250 0.852 -9.742 1.00 98.75 210 ALA A N 1
ATOM 1687 C CA . ALA A 1 210 ? -11.047 1.951 -8.808 1.00 98.75 210 ALA A CA 1
ATOM 1688 C C . ALA A 1 210 ? -12.159 3.000 -8.919 1.00 98.75 210 ALA A C 1
ATOM 1690 O O . ALA A 1 210 ? -12.824 3.306 -7.927 1.00 98.75 210 ALA A O 1
ATOM 1691 N N . TYR A 1 211 ? -12.441 3.472 -10.138 1.00 98.44 211 TYR A N 1
ATOM 1692 C CA . TYR A 1 211 ? -13.509 4.439 -10.389 1.00 98.44 211 TYR A CA 1
ATOM 1693 C C . TYR A 1 211 ? -14.878 3.932 -9.917 1.00 98.44 211 TYR A C 1
ATOM 1695 O O . TYR A 1 211 ? -15.609 4.642 -9.219 1.00 98.44 211 TYR A O 1
ATOM 1703 N N . ARG A 1 212 ? -15.234 2.685 -10.261 1.00 98.50 212 ARG A N 1
ATOM 1704 C CA . ARG A 1 212 ? -16.515 2.082 -9.858 1.00 98.50 212 ARG A CA 1
ATOM 1705 C C . ARG A 1 212 ? -16.628 1.953 -8.344 1.00 98.50 212 ARG A C 1
ATOM 1707 O O . ARG A 1 212 ? -17.676 2.277 -7.790 1.00 98.50 212 ARG A O 1
ATOM 1714 N N . ASN A 1 213 ? -15.578 1.490 -7.675 1.00 98.69 213 ASN A N 1
ATOM 1715 C CA . ASN A 1 213 ? -15.592 1.285 -6.232 1.00 98.69 213 ASN A CA 1
ATOM 1716 C C . ASN A 1 213 ? -15.654 2.619 -5.481 1.00 98.69 213 ASN A C 1
ATOM 1718 O O . ASN A 1 213 ? -16.528 2.785 -4.631 1.00 98.69 213 ASN A O 1
ATOM 1722 N N . LEU A 1 214 ? -14.839 3.607 -5.858 1.00 98.75 214 LEU A N 1
ATOM 1723 C CA . LEU A 1 214 ? -14.915 4.961 -5.297 1.00 98.75 214 LEU A CA 1
ATOM 1724 C C . LEU A 1 214 ? -16.309 5.575 -5.497 1.00 98.75 214 LEU A C 1
ATOM 1726 O O . LEU A 1 214 ? -16.916 6.049 -4.533 1.00 98.75 214 LEU A O 1
ATOM 1730 N N . SER A 1 215 ? -16.879 5.451 -6.700 1.00 98.38 215 SER A N 1
ATOM 1731 C CA . SER A 1 215 ? -18.227 5.950 -7.011 1.00 98.38 215 SER A CA 1
ATOM 1732 C C . SER A 1 215 ? -19.311 5.295 -6.149 1.00 98.38 215 SER A C 1
ATOM 1734 O O . SER A 1 215 ? -20.206 5.980 -5.651 1.00 98.38 215 SER A O 1
ATOM 1736 N N . ARG A 1 216 ? -19.229 3.978 -5.901 1.00 98.00 216 ARG A N 1
ATOM 1737 C CA . ARG A 1 216 ? -20.163 3.253 -5.009 1.00 98.00 216 ARG A CA 1
ATOM 1738 C C . ARG A 1 216 ? -20.093 3.733 -3.560 1.00 98.00 216 ARG A C 1
ATOM 1740 O O . ARG A 1 216 ? -21.083 3.622 -2.841 1.00 98.00 216 ARG A O 1
ATOM 1747 N N . HIS A 1 217 ? -18.957 4.290 -3.153 1.00 97.75 217 HIS A N 1
ATOM 1748 C CA . HIS A 1 217 ? -18.760 4.924 -1.852 1.00 97.75 217 HIS A CA 1
ATOM 1749 C C . HIS A 1 217 ? -18.957 6.451 -1.888 1.00 97.75 217 HIS A C 1
ATOM 1751 O O . HIS A 1 217 ? -18.580 7.143 -0.940 1.00 97.75 217 HIS A O 1
ATOM 1757 N N . GLY A 1 218 ? -19.565 6.984 -2.957 1.00 98.19 218 GLY A N 1
ATOM 1758 C CA . GLY A 1 218 ? -19.848 8.411 -3.114 1.00 98.19 218 GLY A CA 1
ATOM 1759 C C . GLY A 1 218 ? -18.584 9.270 -3.146 1.00 98.19 218 GLY A C 1
ATOM 1760 O O . GLY A 1 218 ? -18.590 10.369 -2.589 1.00 98.19 218 GLY A O 1
ATOM 1761 N N . ASN A 1 219 ? -17.491 8.736 -3.704 1.00 98.50 219 ASN A N 1
ATOM 1762 C CA . ASN A 1 219 ? -16.159 9.347 -3.725 1.00 98.50 219 ASN A CA 1
ATOM 1763 C C . ASN A 1 219 ? -15.729 9.865 -2.346 1.00 98.50 219 ASN A C 1
ATOM 1765 O O . ASN A 1 219 ? -15.171 10.949 -2.208 1.00 98.50 219 ASN A O 1
ATOM 1769 N N . THR A 1 220 ? -16.048 9.111 -1.294 1.00 98.69 220 THR A N 1
ATOM 1770 C CA . THR A 1 220 ? -15.665 9.441 0.076 1.00 98.69 220 THR A CA 1
ATOM 1771 C C . THR A 1 220 ? -15.114 8.197 0.753 1.00 98.69 220 THR A C 1
ATOM 1773 O O . THR A 1 220 ? -15.808 7.183 0.880 1.00 98.69 220 THR A O 1
ATOM 1776 N N . VAL A 1 221 ? -13.882 8.292 1.232 1.00 98.81 221 VAL A N 1
ATOM 1777 C CA . VAL A 1 221 ? -13.206 7.268 2.032 1.00 98.81 221 VAL A CA 1
ATOM 1778 C C . VAL A 1 221 ? -12.562 7.924 3.247 1.00 98.81 221 VAL A C 1
ATOM 1780 O O . VAL A 1 221 ? -12.497 9.144 3.337 1.00 98.81 221 VAL A O 1
ATOM 1783 N N . ASP A 1 222 ? -12.144 7.136 4.226 1.00 98.81 222 ASP A N 1
ATOM 1784 C CA . ASP A 1 222 ? -11.470 7.675 5.404 1.00 98.81 222 ASP A CA 1
ATOM 1785 C C . ASP A 1 222 ? -9.964 7.769 5.136 1.00 98.81 222 ASP A C 1
ATOM 1787 O O . ASP A 1 222 ? -9.367 8.818 5.376 1.00 98.81 222 ASP A O 1
ATOM 1791 N N . TYR A 1 223 ? -9.381 6.724 4.540 1.00 98.88 223 TYR A N 1
ATOM 1792 C CA . TYR A 1 223 ? -7.955 6.661 4.223 1.00 98.88 223 TYR A CA 1
ATOM 1793 C C . TYR A 1 223 ? -7.700 6.209 2.791 1.00 98.88 223 TYR A C 1
ATOM 1795 O O . TYR A 1 223 ? -8.447 5.396 2.241 1.00 98.88 223 TYR A O 1
ATOM 1803 N N . ILE A 1 224 ? -6.613 6.712 2.220 1.00 98.94 224 ILE A N 1
ATOM 1804 C CA . ILE A 1 224 ? -6.067 6.265 0.940 1.00 98.94 224 ILE A CA 1
ATOM 1805 C C . ILE A 1 224 ? -4.672 5.703 1.201 1.00 98.94 224 ILE A C 1
ATOM 1807 O O . ILE A 1 224 ? -3.860 6.370 1.839 1.00 98.94 224 ILE A O 1
ATOM 1811 N N . LEU A 1 225 ? -4.412 4.482 0.739 1.00 98.94 225 LEU A N 1
ATOM 1812 C CA . LEU A 1 225 ? -3.113 3.823 0.844 1.00 98.94 225 LEU A CA 1
ATOM 1813 C C . LEU A 1 225 ? -2.600 3.513 -0.557 1.00 98.94 225 LEU A C 1
ATOM 1815 O O . LEU A 1 225 ? -3.233 2.765 -1.309 1.00 98.94 225 LEU A O 1
ATOM 1819 N N . THR A 1 226 ? -1.457 4.082 -0.904 1.00 98.88 226 THR A N 1
ATOM 1820 C CA . THR A 1 226 ? -0.820 3.873 -2.205 1.00 98.88 226 THR A CA 1
ATOM 1821 C C . THR A 1 226 ? 0.664 3.632 -2.041 1.00 98.88 226 THR A C 1
ATOM 1823 O O . THR A 1 226 ? 1.219 3.878 -0.974 1.00 98.88 226 THR A O 1
ATOM 1826 N N . HIS A 1 227 ? 1.319 3.145 -3.089 1.00 98.56 227 HIS A N 1
ATOM 1827 C CA . HIS A 1 227 ? 2.772 3.057 -3.059 1.00 98.56 227 HIS A CA 1
ATOM 1828 C C . HIS A 1 227 ? 3.418 4.400 -3.415 1.00 98.56 227 HIS A C 1
ATOM 1830 O O . HIS A 1 227 ? 4.074 5.003 -2.572 1.00 98.56 227 HIS A O 1
ATOM 1836 N N . THR A 1 228 ? 3.156 4.938 -4.609 1.00 97.75 228 THR A N 1
ATOM 1837 C CA . THR A 1 228 ? 3.583 6.301 -4.977 1.00 97.75 228 THR A CA 1
ATOM 1838 C C . THR A 1 228 ? 2.519 7.361 -4.655 1.00 97.75 228 THR A C 1
ATOM 1840 O O . THR A 1 228 ? 1.443 7.042 -4.150 1.00 97.75 228 THR A O 1
ATOM 1843 N N . MET A 1 229 ? 2.807 8.635 -4.930 1.00 96.75 229 MET A N 1
ATOM 1844 C CA . MET A 1 229 ? 1.948 9.783 -4.611 1.00 96.75 229 MET A CA 1
ATOM 1845 C C . MET A 1 229 ? 1.461 10.523 -5.877 1.00 96.75 229 MET A C 1
ATOM 1847 O O . MET A 1 229 ? 2.037 10.334 -6.951 1.00 96.75 229 MET A O 1
ATOM 1851 N N . PRO A 1 230 ? 0.416 11.373 -5.783 1.00 98.06 230 PRO A N 1
ATOM 1852 C CA . PRO A 1 230 ? -0.051 12.208 -6.894 1.00 98.06 230 PRO A CA 1
ATOM 1853 C C . PRO A 1 230 ? 1.051 13.080 -7.500 1.00 98.06 230 PRO A C 1
ATOM 1855 O O . PRO A 1 230 ? 1.941 13.552 -6.788 1.00 98.06 230 PRO A O 1
ATOM 1858 N N . ARG A 1 231 ? 0.965 13.356 -8.805 1.00 95.88 231 ARG A N 1
ATOM 1859 C CA . ARG A 1 231 ? 1.974 14.115 -9.562 1.00 95.88 231 ARG A CA 1
ATOM 1860 C C . ARG A 1 231 ? 2.319 15.465 -8.918 1.00 95.88 231 ARG A C 1
ATOM 1862 O O . ARG A 1 231 ? 3.491 15.840 -8.859 1.00 95.88 231 ARG A O 1
ATOM 1869 N N . GLU A 1 232 ? 1.335 16.210 -8.435 1.00 95.56 232 GLU A N 1
ATOM 1870 C CA . GLU A 1 232 ? 1.547 17.484 -7.751 1.00 95.56 232 GLU A CA 1
ATOM 1871 C C . GLU A 1 232 ? 2.249 17.320 -6.401 1.00 95.56 232 GLU A C 1
ATOM 1873 O O . GLU A 1 232 ? 3.120 18.128 -6.071 1.00 95.56 232 GLU A O 1
ATOM 1878 N N . ALA A 1 233 ? 1.930 16.268 -5.643 1.00 97.12 233 ALA A N 1
ATOM 1879 C CA . ALA A 1 233 ? 2.613 15.968 -4.388 1.00 97.12 233 ALA A CA 1
ATOM 1880 C C . ALA A 1 233 ? 4.101 15.659 -4.632 1.00 97.12 233 ALA A C 1
ATOM 1882 O O . ALA A 1 233 ? 4.951 16.200 -3.924 1.00 97.12 233 ALA A O 1
ATOM 1883 N N . ILE A 1 234 ? 4.426 14.913 -5.699 1.00 96.94 234 ILE A N 1
ATOM 1884 C CA . ILE A 1 234 ? 5.813 14.658 -6.133 1.00 96.94 234 ILE A CA 1
ATOM 1885 C C . ILE A 1 234 ? 6.564 15.974 -6.374 1.00 96.94 234 ILE A C 1
ATOM 1887 O O . ILE A 1 234 ? 7.661 16.182 -5.851 1.00 96.94 234 ILE A O 1
ATOM 1891 N N . LEU A 1 235 ? 5.956 16.885 -7.140 1.00 95.50 235 LEU A N 1
ATOM 1892 C CA . LEU A 1 235 ? 6.558 18.179 -7.469 1.00 95.50 235 LEU A CA 1
ATOM 1893 C C . LEU A 1 235 ? 6.748 19.057 -6.227 1.00 95.50 235 LEU A C 1
ATOM 1895 O O . LEU A 1 235 ? 7.806 19.663 -6.054 1.00 95.50 235 LEU A O 1
ATOM 1899 N N . ARG A 1 236 ? 5.749 19.110 -5.338 1.00 94.50 236 ARG A N 1
ATOM 1900 C CA . ARG A 1 236 ? 5.810 19.876 -4.081 1.00 94.50 236 ARG A CA 1
ATOM 1901 C C . ARG A 1 236 ? 6.850 19.324 -3.110 1.00 94.50 236 ARG A C 1
ATOM 1903 O O . ARG A 1 236 ? 7.472 20.104 -2.394 1.00 94.50 236 ARG A O 1
ATOM 1910 N N . TYR A 1 237 ? 7.067 18.012 -3.121 1.00 96.12 237 TYR A N 1
ATOM 1911 C CA . TYR A 1 237 ? 8.130 17.352 -2.368 1.00 96.12 237 TYR A CA 1
ATOM 1912 C C . TYR A 1 237 ? 9.537 17.639 -2.938 1.00 96.12 237 TYR A C 1
ATOM 1914 O O . TYR A 1 237 ? 10.548 17.300 -2.328 1.00 96.12 237 TYR A O 1
ATOM 1922 N N . GLY A 1 238 ? 9.638 18.314 -4.090 1.00 95.75 238 GLY A N 1
ATOM 1923 C CA . GLY A 1 238 ? 10.917 18.675 -4.706 1.00 95.75 238 GLY A CA 1
ATOM 1924 C C . GLY A 1 238 ? 11.518 17.558 -5.557 1.00 95.75 238 GLY A C 1
ATOM 1925 O O . GLY A 1 238 ? 12.730 17.532 -5.786 1.00 95.75 238 GLY A O 1
ATOM 1926 N N . ARG A 1 239 ? 10.684 16.626 -6.026 1.00 94.81 239 ARG A N 1
ATOM 1927 C CA . ARG A 1 239 ? 11.059 15.548 -6.947 1.00 94.81 239 ARG A CA 1
ATOM 1928 C C . ARG A 1 239 ? 10.397 15.755 -8.307 1.00 94.81 239 ARG A C 1
ATOM 1930 O O . ARG A 1 239 ? 9.521 16.601 -8.473 1.00 94.81 239 ARG A O 1
ATOM 1937 N N . TYR A 1 240 ? 10.841 14.986 -9.294 1.00 91.50 240 TYR A N 1
ATOM 1938 C CA . TYR A 1 240 ? 10.283 15.015 -10.641 1.00 91.50 240 TYR A CA 1
ATOM 1939 C C . TYR A 1 240 ? 9.504 13.721 -10.889 1.00 91.50 240 TYR A C 1
ATOM 1941 O O . TYR A 1 240 ? 10.080 12.654 -10.681 1.00 91.50 240 TYR A O 1
ATOM 1949 N N . PRO A 1 241 ? 8.230 13.802 -11.313 1.00 89.25 241 PRO A N 1
ATOM 1950 C CA . PRO A 1 241 ? 7.476 12.636 -11.761 1.00 89.25 241 PRO A CA 1
ATOM 1951 C C . PRO A 1 241 ? 8.191 11.950 -12.925 1.00 89.25 241 PRO A C 1
ATOM 1953 O O . PRO A 1 241 ? 8.714 12.639 -13.810 1.00 89.25 241 PRO A O 1
ATOM 1956 N N . ASP A 1 242 ? 8.195 10.620 -12.940 1.00 91.94 242 ASP A N 1
ATOM 1957 C CA . ASP A 1 242 ? 8.733 9.867 -14.066 1.00 91.94 242 ASP A CA 1
ATOM 1958 C C . ASP A 1 242 ? 7.711 9.863 -15.213 1.00 91.94 242 ASP A C 1
ATOM 1960 O O . ASP A 1 242 ? 6.506 9.732 -15.015 1.00 91.94 242 ASP A O 1
ATOM 1964 N N . VAL A 1 243 ? 8.170 10.016 -16.454 1.00 92.88 243 VAL A N 1
ATOM 1965 C CA . VAL A 1 243 ? 7.265 10.010 -17.614 1.00 92.88 243 VAL A CA 1
ATOM 1966 C C . VAL A 1 243 ? 6.547 8.669 -17.786 1.00 92.88 243 VAL A C 1
ATOM 1968 O O . VAL A 1 243 ? 5.465 8.613 -18.371 1.00 92.88 243 VAL A O 1
ATOM 1971 N N . HIS A 1 244 ? 7.141 7.590 -17.282 1.00 93.38 244 HIS A N 1
ATOM 1972 C CA . HIS A 1 244 ? 6.626 6.238 -17.412 1.00 93.38 244 HIS A CA 1
ATOM 1973 C C . HIS A 1 244 ? 5.553 5.881 -16.375 1.00 93.38 244 HIS A C 1
ATOM 1975 O O . HIS A 1 244 ? 4.805 4.936 -16.615 1.00 93.38 244 HIS A O 1
ATOM 1981 N N . ASP A 1 245 ? 5.434 6.625 -15.269 1.00 92.88 245 ASP A N 1
ATOM 1982 C CA . ASP A 1 245 ? 4.343 6.464 -14.293 1.00 92.88 245 ASP A CA 1
ATOM 1983 C C . ASP A 1 245 ? 3.223 7.505 -14.448 1.00 92.88 245 ASP A C 1
ATOM 1985 O O . ASP A 1 245 ? 2.279 7.506 -13.659 1.00 92.88 245 ASP A O 1
ATOM 1989 N N . MET A 1 246 ? 3.295 8.371 -15.469 1.00 94.38 246 MET A N 1
ATOM 1990 C CA . MET A 1 246 ? 2.389 9.517 -15.637 1.00 94.38 246 MET A CA 1
ATOM 1991 C C . MET A 1 246 ? 0.903 9.160 -15.616 1.00 94.38 246 MET A C 1
ATOM 1993 O O . MET A 1 246 ? 0.091 9.964 -15.163 1.00 94.38 246 MET A O 1
ATOM 1997 N N . GLU A 1 247 ? 0.531 7.987 -16.123 1.00 97.25 247 GLU A N 1
ATOM 1998 C CA . GLU A 1 247 ? -0.858 7.526 -16.087 1.00 97.25 247 GLU A CA 1
ATOM 1999 C C . GLU A 1 247 ? -1.308 7.224 -14.653 1.00 97.25 247 GLU A C 1
ATOM 2001 O O . GLU A 1 247 ? -2.350 7.711 -14.215 1.00 97.25 247 GLU A O 1
ATOM 2006 N N . LEU A 1 248 ? -0.483 6.512 -13.880 1.00 98.38 248 LEU A N 1
ATOM 2007 C CA . LEU A 1 248 ? -0.736 6.250 -12.468 1.00 98.38 248 LEU A CA 1
ATOM 2008 C C . LEU A 1 248 ? -0.720 7.543 -11.651 1.00 98.38 248 LEU A C 1
ATOM 2010 O O . LEU A 1 248 ? -1.687 7.823 -10.947 1.00 98.38 248 LEU A O 1
ATOM 2014 N N . THR A 1 249 ? 0.332 8.353 -11.749 1.00 97.88 249 THR A N 1
ATOM 2015 C CA . THR A 1 249 ? 0.440 9.589 -10.960 1.00 97.88 249 THR A CA 1
ATOM 2016 C C . THR A 1 249 ? -0.626 10.613 -11.357 1.00 97.88 249 THR A C 1
ATOM 2018 O O . THR A 1 249 ? -1.112 11.347 -10.496 1.00 97.88 249 THR A O 1
ATOM 2021 N N . GLY A 1 250 ? -1.070 10.610 -12.619 1.00 98.12 250 GLY A N 1
ATOM 2022 C CA . GLY A 1 250 ? -2.223 11.373 -13.102 1.00 98.12 250 GLY A CA 1
ATOM 2023 C C . GLY A 1 250 ? -3.569 10.844 -12.594 1.00 98.12 250 GLY A C 1
ATOM 2024 O O . GLY A 1 250 ? -4.436 11.632 -12.221 1.00 98.12 250 GLY A O 1
ATOM 2025 N N . PHE A 1 251 ? -3.751 9.525 -12.504 1.00 98.69 251 PHE A N 1
ATOM 2026 C CA . PHE A 1 251 ? -4.923 8.940 -11.848 1.00 98.69 251 PHE A CA 1
ATOM 2027 C C . PHE A 1 251 ? -4.971 9.309 -10.358 1.00 98.69 251 PHE A C 1
ATOM 2029 O O . PHE A 1 251 ? -6.020 9.704 -9.850 1.00 98.69 251 PHE A O 1
ATOM 2036 N N . LEU A 1 252 ? -3.836 9.241 -9.658 1.00 98.69 252 LEU A N 1
ATOM 2037 C CA . LEU A 1 252 ? -3.746 9.640 -8.252 1.00 98.69 252 LEU A CA 1
ATOM 2038 C C . LEU A 1 252 ? -3.997 11.146 -8.063 1.00 98.69 252 LEU A C 1
ATOM 2040 O O . LEU A 1 252 ? -4.600 11.535 -7.066 1.00 98.69 252 LEU A O 1
ATOM 2044 N N . GLU A 1 253 ? -3.621 11.982 -9.034 1.00 98.12 253 GLU A N 1
ATOM 2045 C CA . GLU A 1 253 ? -4.005 13.400 -9.087 1.00 98.12 253 GLU A CA 1
ATOM 2046 C C . GLU A 1 253 ? -5.528 13.570 -9.105 1.00 98.12 253 GLU A C 1
ATOM 2048 O O . GLU A 1 253 ? -6.088 14.319 -8.307 1.00 98.12 253 GLU A O 1
ATOM 2053 N N . TRP A 1 254 ? -6.215 12.827 -9.977 1.00 98.38 254 TRP A N 1
ATOM 2054 C CA . TRP A 1 254 ? -7.676 12.826 -10.026 1.00 98.38 254 TRP A CA 1
ATOM 2055 C C . TRP A 1 254 ? -8.280 12.371 -8.691 1.00 98.38 254 TRP A C 1
ATOM 2057 O O . TRP A 1 254 ? -9.184 13.029 -8.181 1.00 98.38 254 TRP A O 1
ATOM 2067 N N . VAL A 1 255 ? -7.747 11.307 -8.075 1.00 98.69 255 VAL A N 1
ATOM 2068 C CA . VAL A 1 255 ? -8.192 10.849 -6.746 1.00 98.69 255 VAL A CA 1
ATOM 2069 C C . VAL A 1 255 ? -8.031 11.959 -5.704 1.00 98.69 255 VAL A C 1
ATOM 2071 O O . VAL A 1 255 ? -8.964 12.214 -4.946 1.00 98.69 255 VAL A O 1
ATOM 2074 N N . MET A 1 256 ? -6.884 12.643 -5.681 1.00 98.44 256 MET A N 1
ATOM 2075 C CA . MET A 1 256 ? -6.591 13.712 -4.721 1.00 98.44 256 MET A CA 1
ATOM 2076 C C . MET A 1 256 ? -7.611 14.858 -4.786 1.00 98.44 256 MET A C 1
ATOM 2078 O O . MET A 1 256 ? -7.935 15.446 -3.754 1.00 98.44 256 MET A O 1
ATOM 2082 N N . TYR A 1 257 ? -8.137 15.162 -5.975 1.00 98.06 257 TYR A N 1
ATOM 2083 C CA . TYR A 1 257 ? -9.083 16.260 -6.175 1.00 98.06 257 TYR A CA 1
ATOM 2084 C C . TYR A 1 257 ? -10.558 15.857 -6.104 1.00 98.06 257 TYR A C 1
ATOM 2086 O O . TYR A 1 257 ? -11.385 16.648 -5.648 1.00 98.06 257 TYR A O 1
ATOM 2094 N N . GLU A 1 258 ? -10.900 14.643 -6.529 1.00 98.19 258 GLU A N 1
ATOM 2095 C CA . GLU A 1 258 ? -12.295 14.209 -6.685 1.00 98.19 258 GLU A CA 1
ATOM 2096 C C . GLU A 1 258 ? -12.792 13.321 -5.539 1.00 98.19 258 GLU A C 1
ATOM 2098 O O . GLU A 1 258 ? -14.002 13.133 -5.374 1.00 98.19 258 GLU A O 1
ATOM 2103 N N . VAL A 1 259 ? -11.883 12.777 -4.725 1.00 98.75 259 VAL A N 1
ATOM 2104 C CA . VAL A 1 259 ? -12.218 11.927 -3.579 1.00 98.75 259 VAL A CA 1
ATOM 2105 C C . VAL A 1 259 ? -12.024 12.699 -2.281 1.00 98.75 259 VAL A C 1
ATOM 2107 O O . VAL A 1 259 ? -10.988 13.301 -2.029 1.00 98.75 259 VAL A O 1
ATOM 2110 N N . LYS A 1 260 ? -13.027 12.646 -1.404 1.00 98.75 260 LYS A N 1
ATOM 2111 C CA . LYS A 1 260 ? -12.912 13.146 -0.031 1.00 98.75 260 LYS A CA 1
ATOM 2112 C C . LYS A 1 260 ? -12.241 12.086 0.833 1.00 98.75 260 LYS A C 1
ATOM 2114 O O . LYS A 1 260 ? -12.748 10.967 0.920 1.00 98.75 260 LYS A O 1
ATOM 2119 N N . TYR A 1 261 ? -11.151 12.456 1.494 1.00 98.69 261 TYR A N 1
ATOM 2120 C CA . TYR A 1 261 ? -10.407 11.592 2.408 1.00 98.69 261 TYR A CA 1
ATOM 2121 C C . TYR A 1 261 ? -9.957 12.351 3.660 1.00 98.69 261 TYR A C 1
ATOM 2123 O O . TYR A 1 261 ? -9.888 13.579 3.660 1.00 98.69 261 TYR A O 1
ATOM 2131 N N . THR A 1 262 ? -9.689 11.615 4.743 1.00 98.44 262 THR A N 1
ATOM 2132 C CA . THR A 1 262 ? -9.137 12.195 5.980 1.00 98.44 262 THR A CA 1
ATOM 2133 C C . THR A 1 262 ? -7.620 12.265 5.908 1.00 98.44 262 THR A C 1
ATOM 2135 O O . THR A 1 262 ? -7.042 13.288 6.261 1.00 98.44 262 THR A O 1
ATOM 2138 N N . HIS A 1 263 ? -6.980 11.183 5.457 1.00 98.75 263 HIS A N 1
ATOM 2139 C CA . HIS A 1 263 ? -5.525 11.114 5.333 1.00 98.75 263 HIS A CA 1
ATOM 2140 C C . HIS A 1 263 ? -5.104 10.138 4.234 1.00 98.75 263 HIS A C 1
ATOM 2142 O O . HIS A 1 263 ? -5.805 9.163 3.954 1.00 98.75 263 HIS A O 1
ATOM 2148 N N . TRP A 1 264 ? -3.951 10.390 3.630 1.00 98.81 264 TRP A N 1
ATOM 2149 C CA . TRP A 1 264 ? -3.353 9.574 2.583 1.00 98.81 264 TRP A CA 1
ATOM 2150 C C . TRP A 1 264 ? -1.956 9.135 3.030 1.00 98.81 264 TRP A C 1
ATOM 2152 O O . TRP A 1 264 ? -1.151 9.964 3.444 1.00 98.81 264 TRP A O 1
ATOM 2162 N N . TYR A 1 265 ? -1.658 7.840 2.948 1.00 98.81 265 TYR A N 1
ATOM 2163 C CA . TYR A 1 265 ? -0.328 7.300 3.233 1.00 98.81 265 TYR A CA 1
ATOM 2164 C C . TYR A 1 265 ? 0.313 6.696 1.983 1.00 98.81 265 TYR A C 1
ATOM 2166 O O . TYR A 1 265 ? -0.343 5.949 1.253 1.00 98.81 265 TYR A O 1
ATOM 2174 N N . CYS A 1 266 ? 1.583 7.030 1.763 1.00 98.12 266 CYS A N 1
ATOM 2175 C CA . CYS A 1 266 ? 2.387 6.580 0.629 1.00 98.12 266 CYS A CA 1
ATOM 2176 C C . CYS A 1 266 ? 3.673 5.904 1.109 1.00 98.12 266 CYS A C 1
ATOM 2178 O O . CYS A 1 266 ? 4.205 6.264 2.158 1.00 98.12 266 CYS A O 1
ATOM 2180 N N . GLY A 1 267 ? 4.188 4.980 0.308 1.00 97.38 267 GLY A N 1
ATOM 2181 C CA . GLY A 1 267 ? 5.539 4.439 0.419 1.00 97.38 267 GLY A CA 1
ATOM 2182 C C . GLY A 1 267 ? 6.502 5.103 -0.574 1.00 97.38 267 GLY A C 1
ATOM 2183 O O . GLY A 1 267 ? 6.512 6.330 -0.692 1.00 97.38 267 GLY A O 1
ATOM 2184 N N . HIS A 1 268 ? 7.264 4.284 -1.308 1.00 97.25 268 HIS A N 1
ATOM 2185 C CA . HIS A 1 268 ? 8.109 4.519 -2.495 1.00 97.25 268 HIS A CA 1
ATOM 2186 C C . HIS A 1 268 ? 9.294 5.483 -2.331 1.00 97.25 268 HIS A C 1
ATOM 2188 O O . HIS A 1 268 ? 10.380 5.285 -2.872 1.00 97.25 268 HIS A O 1
ATOM 2194 N N . TRP A 1 269 ? 9.101 6.569 -1.594 1.00 95.88 269 TRP A N 1
ATOM 2195 C CA . TRP A 1 269 ? 10.009 7.713 -1.560 1.00 95.88 269 TRP A CA 1
ATOM 2196 C C . TRP A 1 269 ? 11.073 7.620 -0.460 1.00 95.88 269 TRP A C 1
ATOM 2198 O O . TRP A 1 269 ? 11.915 8.514 -0.368 1.00 95.88 269 TRP A O 1
ATOM 2208 N N . HIS A 1 270 ? 11.049 6.540 0.332 1.00 96.06 270 HIS A N 1
ATOM 2209 C CA . HIS A 1 270 ? 12.003 6.234 1.407 1.00 96.06 270 HIS A CA 1
ATOM 2210 C C . HIS A 1 270 ? 12.237 7.416 2.361 1.00 96.06 270 HIS A C 1
ATOM 2212 O O . HIS A 1 270 ? 13.372 7.802 2.646 1.00 96.06 270 HIS A O 1
ATOM 2218 N N . ASP A 1 271 ? 11.146 8.013 2.830 1.00 97.44 271 ASP A N 1
ATOM 2219 C CA . ASP A 1 271 ? 11.166 9.131 3.767 1.00 97.44 271 ASP A CA 1
ATOM 2220 C C . ASP A 1 271 ? 9.988 9.022 4.742 1.00 97.44 271 ASP A C 1
ATOM 2222 O O . ASP A 1 271 ? 8.970 8.404 4.428 1.00 97.44 271 ASP A O 1
ATOM 2226 N N . ASP A 1 272 ? 10.132 9.639 5.912 1.00 97.75 272 ASP A N 1
ATOM 2227 C CA . ASP A 1 272 ? 9.122 9.692 6.971 1.00 97.75 272 ASP A CA 1
ATOM 2228 C C . ASP A 1 272 ? 8.715 11.152 7.193 1.00 97.75 272 ASP A C 1
ATOM 2230 O O . ASP A 1 272 ? 9.198 11.832 8.106 1.00 97.75 272 ASP A O 1
ATOM 2234 N N . CYS A 1 273 ? 7.849 11.676 6.323 1.00 96.88 273 CYS A N 1
ATOM 2235 C CA . CYS A 1 273 ? 7.454 13.080 6.382 1.00 96.88 273 CYS A CA 1
ATOM 2236 C C . CYS A 1 273 ? 5.986 13.329 6.030 1.00 96.88 273 CYS A C 1
ATOM 2238 O O . CYS A 1 273 ? 5.379 12.651 5.201 1.00 96.88 273 CYS A O 1
ATOM 2240 N N . ASP A 1 274 ? 5.421 14.344 6.682 1.00 97.56 274 ASP A N 1
ATOM 2241 C CA . ASP A 1 274 ? 4.077 14.836 6.409 1.00 97.56 274 ASP A CA 1
ATOM 2242 C C . ASP A 1 274 ? 4.145 15.931 5.335 1.00 97.56 274 ASP A C 1
ATOM 2244 O O . ASP A 1 274 ? 4.901 16.901 5.442 1.00 97.56 274 ASP A O 1
ATOM 2248 N N . LEU A 1 275 ? 3.324 15.782 4.304 1.00 97.00 275 LEU A N 1
ATOM 2249 C CA . LEU A 1 275 ? 3.177 16.698 3.185 1.00 97.00 275 LEU A CA 1
ATOM 2250 C C . LEU A 1 275 ? 1.836 17.451 3.279 1.00 97.00 275 LEU A C 1
ATOM 2252 O O . LEU A 1 275 ? 0.903 17.034 3.979 1.00 97.00 275 LEU A O 1
ATOM 2256 N N . PRO A 1 276 ? 1.689 18.572 2.553 1.00 95.81 276 PRO A N 1
ATOM 2257 C CA . PRO A 1 276 ? 0.391 19.205 2.345 1.00 95.81 276 PRO A CA 1
ATOM 2258 C C . PRO A 1 276 ? -0.669 18.228 1.792 1.00 95.81 276 PRO A C 1
ATOM 2260 O O . PRO A 1 276 ? -0.344 17.159 1.288 1.00 95.81 276 PRO A O 1
ATOM 2263 N N . GLN A 1 277 ? -1.953 18.603 1.875 1.00 95.12 277 GLN A N 1
ATOM 2264 C CA . GLN A 1 277 ? -3.096 17.772 1.440 1.00 95.12 277 GLN A CA 1
ATOM 2265 C C . GLN A 1 277 ? -3.289 16.483 2.271 1.00 95.12 277 GLN A C 1
ATOM 2267 O O . GLN A 1 277 ? -3.926 15.543 1.803 1.00 95.12 277 GLN A O 1
ATOM 2272 N N . HIS A 1 278 ? -2.805 16.466 3.522 1.00 97.62 278 HIS A N 1
ATOM 2273 C CA . HIS A 1 278 ? -2.924 15.325 4.444 1.00 97.62 278 HIS A CA 1
ATOM 2274 C C . HIS A 1 278 ? -2.295 14.043 3.882 1.00 97.62 278 HIS A C 1
ATOM 2276 O O . HIS A 1 278 ? -2.863 12.962 4.012 1.00 97.62 278 HIS A O 1
ATOM 2282 N N . ILE A 1 279 ? -1.141 14.181 3.225 1.00 98.56 279 ILE A N 1
ATOM 2283 C CA . ILE A 1 279 ? -0.354 13.065 2.696 1.00 98.56 279 ILE A CA 1
ATOM 2284 C C . ILE A 1 279 ? 0.827 12.821 3.639 1.00 98.56 279 ILE A C 1
ATOM 2286 O O . ILE A 1 279 ? 1.461 13.775 4.078 1.00 98.56 279 ILE A O 1
ATOM 2290 N N . THR A 1 280 ? 1.152 11.567 3.932 1.00 98.56 280 THR A N 1
ATOM 2291 C CA . THR A 1 280 ? 2.348 11.189 4.698 1.00 98.56 280 THR A CA 1
ATOM 2292 C C . THR A 1 280 ? 3.124 10.124 3.941 1.00 98.56 280 THR A C 1
ATOM 2294 O O . THR A 1 280 ? 2.548 9.113 3.536 1.00 98.56 280 THR A O 1
ATOM 2297 N N . LEU A 1 281 ? 4.426 10.341 3.779 1.00 98.56 281 LEU A N 1
ATOM 2298 C CA . LEU A 1 281 ? 5.366 9.325 3.315 1.00 98.56 281 LEU A CA 1
ATOM 2299 C C . LEU A 1 281 ? 5.768 8.441 4.502 1.00 98.56 281 LEU A C 1
ATOM 2301 O O . LEU A 1 281 ? 5.983 8.950 5.604 1.00 98.56 281 LEU A O 1
ATOM 2305 N N . LEU A 1 282 ? 5.808 7.129 4.286 1.00 98.19 282 LEU A N 1
ATOM 2306 C CA . LEU A 1 282 ? 6.143 6.133 5.295 1.00 98.19 282 LEU A CA 1
ATOM 2307 C C . LEU A 1 282 ? 7.311 5.275 4.823 1.00 98.19 282 LEU A C 1
ATOM 2309 O O . LEU A 1 282 ? 7.231 4.611 3.790 1.00 98.19 282 LEU A O 1
ATOM 2313 N N . TRP A 1 283 ? 8.350 5.213 5.646 1.00 96.88 283 TRP A N 1
ATOM 2314 C CA . TRP A 1 283 ? 9.467 4.298 5.496 1.00 96.88 283 TRP A CA 1
ATOM 2315 C C . TRP A 1 283 ? 9.756 3.578 6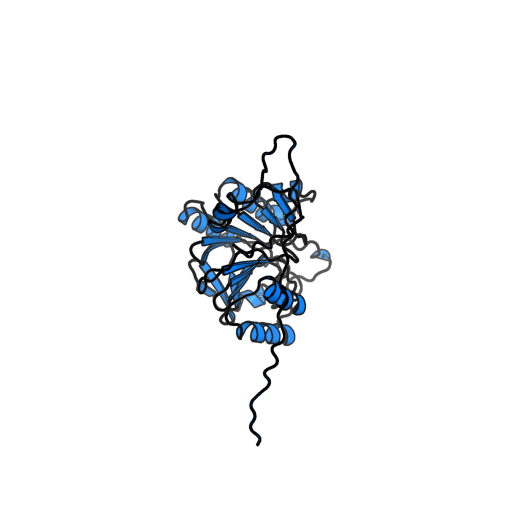.818 1.00 96.88 283 TRP A C 1
ATOM 2317 O O . TRP A 1 283 ? 9.377 2.416 6.983 1.00 96.88 283 TRP A O 1
ATOM 2327 N N . HIS A 1 284 ? 10.380 4.227 7.800 1.00 96.00 284 HIS A N 1
ATOM 2328 C CA . HIS A 1 284 ? 10.655 3.612 9.102 1.00 96.00 284 HIS A CA 1
ATOM 2329 C C . HIS A 1 284 ? 9.562 3.873 10.144 1.00 96.00 284 HIS A C 1
ATOM 2331 O O . HIS A 1 284 ? 9.530 3.178 11.166 1.00 96.00 284 HIS A O 1
ATOM 2337 N N . ASP A 1 285 ? 8.664 4.827 9.896 1.00 96.69 285 ASP A N 1
ATOM 2338 C CA . ASP A 1 285 ? 7.543 5.115 10.779 1.00 96.69 285 ASP A CA 1
ATOM 2339 C C . ASP A 1 285 ? 6.413 4.085 10.662 1.00 96.69 285 ASP A C 1
ATOM 2341 O O . ASP A 1 285 ? 6.161 3.447 9.633 1.00 96.69 285 ASP A O 1
ATOM 2345 N N . VAL A 1 286 ? 5.661 3.982 11.759 1.00 97.50 286 VAL A N 1
ATOM 2346 C CA . VAL A 1 286 ? 4.374 3.293 11.813 1.00 97.50 286 VAL A CA 1
ATOM 2347 C C . VAL A 1 286 ? 3.323 4.215 12.423 1.00 97.50 286 VAL A C 1
ATOM 2349 O O . VAL A 1 286 ? 3.518 4.779 13.504 1.00 97.50 286 VAL A O 1
ATOM 2352 N N . ARG A 1 287 ? 2.194 4.392 11.731 1.00 97.44 287 ARG A N 1
ATOM 2353 C CA . ARG A 1 287 ? 1.102 5.287 12.147 1.00 97.44 287 ARG A CA 1
ATOM 2354 C C . ARG A 1 287 ? -0.158 4.479 12.429 1.00 97.44 287 ARG A C 1
ATOM 2356 O O . ARG A 1 287 ? -0.461 3.541 11.706 1.00 97.44 287 ARG A O 1
ATOM 2363 N N . ALA A 1 288 ? -0.887 4.826 13.486 1.00 96.56 288 ALA A N 1
ATOM 2364 C CA . ALA A 1 288 ? -2.196 4.241 13.772 1.00 96.56 288 ALA A CA 1
ATOM 2365 C C . ALA A 1 288 ? -3.303 5.068 13.101 1.00 96.56 288 ALA A C 1
ATOM 2367 O O . ALA A 1 288 ? -3.222 6.298 13.110 1.00 96.56 288 ALA A O 1
ATOM 2368 N N . LEU A 1 289 ? -4.331 4.401 12.565 1.00 94.25 289 LEU A N 1
ATOM 2369 C CA . LEU A 1 289 ? -5.496 5.035 11.933 1.00 94.25 289 LEU A CA 1
ATOM 2370 C C . LEU A 1 289 ? -6.639 5.289 12.923 1.00 94.25 289 LEU A C 1
ATOM 2372 O O . LEU A 1 289 ? -7.063 4.360 13.647 1.00 94.25 289 LEU A O 1
#

Radius of gyration: 22.26 Å; chains: 1; bounding box: 40×60×79 Å

Sequence (289 aa):
MDSSFVMGRGIEPRRSIVMIIAQASVSGEWKFDGIFCETCFLLRKSLQKPPVLLLYSVQCSRKKGKAVIYVTGDTHGEQARMLLLEKQAGLQAGDTLIVCGDFGYLFLNDRSENAFLDDLEKKPYTYCFVDGNHENFPAIFQYPQETWNGGSVHRVRRNVLHLMRGQVFVLEGKRIFTMGGAYSIDRATRKEGDSWWRQELPDNDEYHQAYRNLSRHGNTVDYILTHTMPREAILRYGRYPDVHDMELTGFLEWVMYEVKYTHWYCGHWHDDCDLPQHITLLWHDVRAL

Foldseek 3Di:
DDDDDDDDDDDDDDDDADFDDWDDDPVRDTDDPDDDDPVVVVVPPDDPDDDDPDPDRPPPDDDPPQEWEKEFEQCQLVLVLVVVLCVVVVHDAAYEYEYQANPNLCQQPDPVSVVSVVVVQPDRYAYEYEHEFFHLPVRQVVADWDDDQFAIWRPPHPRYIYGYALTWHQDSNFTEHEHEADDDPCVVVDDENRGGYPVSADDPVSLVSNVVRCVVVVLEGAEYRYADAAQVQCVQVVHHGDPVRCVVNVSNVCSLPRHHYNAYEYENPQDADATPSRYTYHHSDMDID

Secondary structure (DSSP, 8-state):
-------------PPPPP---PPPPTTSPPP--SPPPGGGGGGGG---S------------PPTT---EEEE---TT-HHHHHHHHHHHT--TT-EEEEES---TTSS-SHHHHHHHHHHHTSSSEEEEE--SSS-HHHHTTSPEEEETTEEEEEEETTEEEE-TTEEEEETTEEEEEE-----TTGGGS-BTTTB-GGGSPPHHHHHHHHHHHHHTTTB-SEEEESS--HHHHHHTT----TTSHHHHHHHHHHHHHSB-SEEEE-SS---EEEGGGEEE-SS--EE-

pLDDT: mean 82.93, std 25.99, range [24.09, 98.94]